Protein AF-A0A925ZCS5-F1 (afdb_monomer_lite)

Sequence (265 aa):
NGMAPLIPLGSTGTLALGKAALPWQVVGYAERCEIPESDEDEQTFWREYLLYHRNEGFAFIVDADDGWSWTMPLTGVPERAGSGVKHEGVVYRKLYDYTGMVTYVLGEFYWQVTQNQRTANTDYQGTGSAAAKRLNREQTGSGEQQEVVWSGGEALSSDTVMTAFRLAPDQRAAMQRDATPTSLGGGSLLAKIFFWGFVIVVVLMLFRCGSGGGGSGRNCDDARATFGAASSEYQNCLNSNRSGGGYGTSGGAFGGYSTGGGGHK

Foldseek 3Di:
DADDDLQDAQFWFWDAFVHHTDIWGFFKKFKKWFDDPDPPDDIFIKMWTWIQDPPPGIKIWIQGLLAIWIKDWDPDDFDDDPCFTHDPNWTWHWDDKTKMFTQDMDGDDPDDDDHRFIWTKIKTATDDPRRQKIKMWTWGDDDPPIDIIIMITGGDHLVSVCNGRVNDPVSVVVNDNPSPPCPPPPDDPVVVVVVVVVVVVVVVVVVVVVPDDDDPDLDLVVVCVPVNPPDPSSVVSVVVVVPDDDDDDDDDDDDDDDDDDDDDD

pLDDT: mean 81.75, std 20.29, range [32.81, 98.62]

Secondary structure (DSSP, 8-state):
--PPPSSPTT-EEEE-SSSS-EEEEEEEEEEEEEPPSSTTS---EEEEEEEEETTTEEEEEEEETTEEEEEEE-SS-PEEETTEEEETTEEEEEEEEEEEEEEEEEE--SS---TT-EEEEEEEEE-GGGTTEEEEEEEES-GGG-EEEEEEEEEE-HHHHHHHHT--GGGHHHH--------S----HHHHHHHHHHHHHHHHHHHHHHS--------THHHHHHH-TTSHHHHHHHHHTTS----------------------

Structure (mmCIF, N/CA/C/O backbone):
data_AF-A0A925ZCS5-F1
#
_entry.id   AF-A0A925ZCS5-F1
#
loop_
_atom_site.group_PDB
_atom_site.id
_atom_site.type_symbol
_atom_site.label_atom_id
_atom_site.label_alt_id
_atom_site.label_comp_id
_atom_site.label_asym_id
_atom_site.label_entity_id
_atom_site.label_seq_id
_atom_site.pdbx_PDB_ins_code
_atom_site.Cartn_x
_atom_site.Cartn_y
_atom_site.Cartn_z
_atom_site.occupancy
_atom_site.B_iso_or_equiv
_atom_site.auth_seq_id
_atom_site.auth_comp_id
_atom_site.auth_asym_id
_atom_site.auth_atom_id
_atom_site.pdbx_PDB_model_num
ATOM 1 N N . ASN A 1 1 ? 12.522 -5.143 -10.075 1.00 54.94 1 ASN A N 1
ATOM 2 C CA . ASN A 1 1 ? 13.205 -6.459 -10.063 1.00 54.94 1 ASN A CA 1
ATOM 3 C C . ASN A 1 1 ? 12.413 -7.629 -10.652 1.00 54.94 1 ASN A C 1
ATOM 5 O O . ASN A 1 1 ? 13.037 -8.643 -10.936 1.00 54.94 1 ASN A O 1
ATOM 9 N N . GLY A 1 2 ? 11.101 -7.534 -10.901 1.00 61.28 2 GLY A N 1
ATOM 10 C CA . GLY A 1 2 ? 10.356 -8.533 -11.689 1.00 61.28 2 GLY A CA 1
ATOM 11 C C . GLY A 1 2 ? 10.225 -9.908 -11.021 1.00 61.28 2 GLY A C 1
ATOM 12 O O . GLY A 1 2 ? 10.066 -10.918 -11.703 1.00 61.28 2 GLY A O 1
ATOM 13 N N . MET A 1 3 ? 10.336 -9.956 -9.692 1.00 70.81 3 MET A N 1
ATOM 14 C CA . MET A 1 3 ? 10.270 -11.198 -8.920 1.00 70.81 3 MET A CA 1
ATOM 15 C C . MET A 1 3 ? 8.849 -11.779 -8.905 1.00 70.81 3 MET A C 1
ATOM 17 O O . MET A 1 3 ? 7.861 -11.062 -9.092 1.00 70.81 3 MET A O 1
ATOM 21 N N . ALA A 1 4 ? 8.749 -13.087 -8.648 1.00 84.12 4 ALA A N 1
ATOM 22 C CA . ALA A 1 4 ? 7.465 -13.758 -8.477 1.00 84.12 4 ALA A CA 1
ATOM 23 C C . ALA A 1 4 ? 6.680 -13.158 -7.284 1.00 84.12 4 ALA A C 1
ATOM 25 O O . ALA A 1 4 ? 7.287 -12.908 -6.239 1.00 84.12 4 ALA A O 1
ATOM 26 N N . PRO A 1 5 ? 5.353 -12.953 -7.403 1.00 92.69 5 PRO A N 1
ATOM 27 C CA . PRO A 1 5 ? 4.522 -12.477 -6.296 1.00 92.69 5 PRO A CA 1
ATOM 28 C C . PRO A 1 5 ? 4.590 -13.421 -5.086 1.00 92.69 5 PRO A C 1
ATOM 30 O O . PRO A 1 5 ? 4.472 -14.637 -5.247 1.00 92.69 5 PRO A O 1
ATOM 33 N N . LEU A 1 6 ? 4.726 -12.879 -3.869 1.00 93.88 6 LEU A N 1
ATOM 34 C CA . LEU A 1 6 ? 4.760 -13.689 -2.639 1.00 93.88 6 LEU A CA 1
ATOM 35 C C . LEU A 1 6 ? 3.385 -14.292 -2.307 1.00 93.88 6 LEU A C 1
ATOM 37 O O . LEU A 1 6 ? 3.302 -15.391 -1.756 1.00 93.88 6 LEU A O 1
ATOM 41 N N . ILE A 1 7 ? 2.315 -13.571 -2.657 1.00 96.31 7 ILE A N 1
ATOM 42 C CA . ILE A 1 7 ? 0.930 -14.050 -2.626 1.00 96.31 7 ILE A CA 1
ATOM 43 C C . ILE A 1 7 ? 0.536 -14.441 -4.063 1.00 96.31 7 ILE A C 1
ATOM 45 O O . ILE A 1 7 ? 0.544 -13.568 -4.936 1.00 96.31 7 ILE A O 1
ATOM 49 N N . PRO A 1 8 ? 0.195 -15.711 -4.355 1.00 95.81 8 PRO A N 1
ATOM 50 C CA . PRO A 1 8 ? -0.132 -16.130 -5.718 1.00 95.81 8 PRO A CA 1
ATOM 51 C C . PRO A 1 8 ? -1.387 -15.448 -6.282 1.00 95.81 8 PRO A C 1
ATOM 53 O O . PRO A 1 8 ? -2.412 -15.354 -5.601 1.00 95.81 8 PRO A O 1
ATOM 56 N N . LEU A 1 9 ? -1.343 -15.052 -7.558 1.00 97.00 9 LEU A N 1
ATOM 57 C CA . LEU A 1 9 ? -2.531 -14.602 -8.294 1.00 97.00 9 LEU A CA 1
ATOM 58 C C . LEU A 1 9 ? -3.595 -15.711 -8.356 1.00 97.00 9 LEU A C 1
ATOM 60 O O . LEU A 1 9 ? -3.282 -16.901 -8.388 1.00 97.00 9 LEU A O 1
ATOM 64 N N . GLY A 1 10 ? -4.866 -15.315 -8.344 1.00 97.31 10 GLY A N 1
ATOM 65 C CA . GLY A 1 10 ? -6.025 -16.203 -8.275 1.00 97.31 10 GLY A CA 1
ATOM 66 C C . GLY A 1 10 ? -6.312 -16.771 -6.879 1.00 97.31 10 GLY A C 1
ATOM 67 O O . GLY A 1 10 ? -7.426 -17.250 -6.652 1.00 97.31 10 GLY A O 1
ATOM 68 N N . SER A 1 11 ? -5.365 -16.701 -5.932 1.00 97.94 11 SER A N 1
ATOM 69 C CA . SER A 1 11 ? -5.578 -17.157 -4.552 1.00 97.94 11 SER A CA 1
ATOM 70 C C . SER A 1 11 ? -6.628 -16.307 -3.827 1.00 97.94 11 SER A C 1
ATOM 72 O O . SER A 1 11 ? -6.835 -15.139 -4.148 1.00 97.94 11 SER A O 1
ATOM 74 N N . THR A 1 12 ? -7.330 -16.900 -2.858 1.00 98.50 12 THR A N 1
ATOM 75 C CA . THR A 1 12 ? -8.361 -16.216 -2.059 1.00 98.50 12 THR A CA 1
ATOM 76 C C . THR A 1 12 ? -8.042 -16.342 -0.577 1.00 98.50 12 THR A C 1
ATOM 78 O O . THR A 1 12 ? -7.888 -17.458 -0.078 1.00 98.50 12 THR A O 1
ATOM 81 N N . GLY A 1 13 ? -7.973 -15.209 0.121 1.00 98.06 13 GLY A N 1
ATOM 82 C CA . GLY 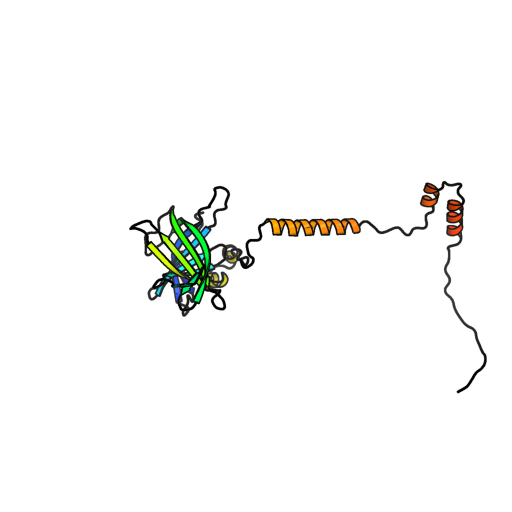A 1 13 ? -7.671 -15.130 1.548 1.00 98.06 13 GLY A CA 1
ATOM 83 C C . GLY A 1 13 ? -8.730 -14.359 2.330 1.00 98.06 13 GLY A C 1
ATOM 84 O O . GLY A 1 13 ? -9.420 -13.504 1.784 1.00 98.06 13 GLY A O 1
ATOM 85 N N . THR A 1 14 ? -8.904 -14.683 3.612 1.00 98.38 14 THR A N 1
ATOM 86 C CA . THR A 1 14 ? -9.937 -14.043 4.452 1.00 98.38 14 THR A CA 1
ATOM 87 C C . THR A 1 14 ? -9.338 -12.902 5.274 1.00 98.38 14 THR A C 1
ATOM 89 O O . THR A 1 14 ? -8.493 -13.155 6.128 1.00 98.38 14 THR A O 1
ATOM 92 N N . LEU A 1 15 ? -9.770 -11.659 5.031 1.00 97.94 15 LEU A N 1
ATOM 93 C CA . LEU A 1 15 ? -9.208 -10.447 5.650 1.00 97.94 15 LEU A CA 1
ATOM 94 C C . LEU A 1 15 ? -10.287 -9.476 6.141 1.00 97.94 15 LEU A C 1
ATOM 96 O O . LEU A 1 15 ? -11.294 -9.247 5.469 1.00 97.94 15 LEU A O 1
ATOM 100 N N . ALA A 1 16 ? -10.032 -8.866 7.300 1.00 97.06 16 ALA A N 1
ATOM 101 C CA . ALA A 1 16 ? -10.834 -7.799 7.895 1.00 97.06 16 ALA A CA 1
ATOM 102 C C . ALA A 1 16 ? -10.240 -6.428 7.526 1.00 97.06 16 ALA A C 1
ATOM 104 O O . ALA A 1 16 ? -9.366 -5.910 8.216 1.00 97.06 16 ALA A O 1
ATOM 105 N N . LEU A 1 17 ? -10.689 -5.858 6.405 1.00 96.25 17 LEU A N 1
ATOM 106 C CA . LEU A 1 17 ? -10.183 -4.586 5.873 1.00 96.25 17 LEU A CA 1
ATOM 107 C C . LEU A 1 17 ? -11.123 -3.443 6.284 1.00 96.25 17 LEU A C 1
ATOM 109 O O . LEU A 1 17 ? -12.091 -3.136 5.587 1.00 96.25 17 LEU A O 1
ATOM 113 N N . GLY A 1 18 ? -10.913 -2.913 7.494 1.00 91.31 18 GLY A N 1
ATOM 114 C CA . GLY A 1 18 ? -11.742 -1.862 8.110 1.00 91.31 18 GLY A CA 1
ATOM 115 C C . GLY A 1 18 ? -13.175 -2.283 8.483 1.00 91.31 18 GLY A C 1
ATOM 116 O O . GLY A 1 18 ? -13.933 -1.483 9.024 1.00 91.31 18 GLY A O 1
ATOM 117 N N . LYS A 1 19 ? -13.555 -3.533 8.198 1.00 91.06 19 LYS A N 1
ATOM 118 C CA . LYS A 1 19 ? -14.890 -4.112 8.408 1.00 91.06 19 LYS A CA 1
ATOM 119 C C . LYS A 1 19 ? -14.775 -5.593 8.798 1.00 91.06 19 LYS A C 1
ATOM 121 O O . LYS A 1 19 ? -13.678 -6.077 9.075 1.00 91.06 19 LYS A O 1
ATOM 126 N N . ALA A 1 20 ? -15.896 -6.317 8.835 1.00 95.50 20 ALA A N 1
ATOM 127 C CA . ALA A 1 20 ? -15.905 -7.763 9.071 1.00 95.50 20 ALA A CA 1
ATOM 128 C C . ALA A 1 20 ? -14.974 -8.525 8.100 1.00 95.50 20 ALA A C 1
ATOM 130 O O . ALA A 1 20 ? -14.692 -8.062 6.994 1.00 95.50 20 ALA A O 1
ATOM 131 N N . ALA A 1 21 ? -14.497 -9.700 8.519 1.00 97.88 21 ALA A N 1
ATOM 132 C CA . ALA A 1 21 ? -13.582 -10.506 7.717 1.00 97.88 21 ALA A CA 1
ATOM 133 C C . ALA A 1 21 ? -14.294 -11.105 6.489 1.00 97.88 21 ALA A C 1
ATOM 135 O O . ALA A 1 21 ? -15.311 -11.784 6.631 1.00 97.88 21 ALA A O 1
ATOM 136 N N . LEU A 1 22 ? -13.752 -10.859 5.293 1.00 98.31 22 LEU A N 1
ATOM 137 C CA . LEU A 1 22 ? -14.347 -11.237 4.006 1.00 98.31 22 LEU A CA 1
ATOM 138 C C . LEU A 1 22 ? -13.340 -11.978 3.107 1.00 98.31 22 LEU A C 1
ATOM 140 O O . LEU A 1 22 ? -12.132 -11.816 3.300 1.00 98.31 22 LEU A O 1
ATOM 144 N N . PRO A 1 23 ? -13.803 -12.805 2.148 1.00 98.25 23 PRO A N 1
ATOM 145 C CA . PRO A 1 23 ? -12.938 -13.537 1.227 1.00 98.25 23 PRO A CA 1
ATOM 146 C C . PRO A 1 23 ? -12.513 -12.648 0.049 1.00 98.25 23 PRO A C 1
ATOM 148 O O . PRO A 1 23 ? -13.312 -12.343 -0.832 1.00 98.25 23 PRO A O 1
ATOM 151 N N . TRP A 1 24 ? -11.242 -12.262 0.014 1.00 98.56 24 TRP A N 1
ATOM 152 C CA . TRP A 1 24 ? -10.659 -11.430 -1.036 1.00 98.56 24 TRP A CA 1
ATOM 153 C C . TRP A 1 24 ? -9.807 -12.273 -1.981 1.00 98.56 24 TRP A C 1
ATOM 155 O O . TRP A 1 24 ? -8.907 -12.986 -1.530 1.00 98.56 24 TRP A O 1
ATOM 165 N N . GLN A 1 25 ? -10.069 -12.183 -3.285 1.00 98.56 25 GLN A N 1
ATOM 166 C CA . GLN A 1 25 ? -9.261 -12.840 -4.311 1.00 98.56 25 GLN A CA 1
ATOM 167 C C . GLN A 1 25 ? -8.163 -11.899 -4.810 1.00 98.56 25 GLN A C 1
ATOM 169 O O . GLN A 1 25 ? -8.454 -10.757 -5.154 1.00 98.56 25 GLN A O 1
ATOM 174 N N . VAL A 1 26 ? -6.919 -12.373 -4.894 1.00 98.62 26 VAL A N 1
ATOM 175 C CA . VAL A 1 26 ? -5.833 -11.636 -5.555 1.00 98.62 26 VAL A CA 1
ATOM 176 C C . VAL A 1 26 ? -6.017 -11.749 -7.066 1.00 98.62 26 VAL A C 1
ATOM 178 O O . VAL A 1 26 ? -5.919 -12.848 -7.611 1.00 98.62 26 VAL A O 1
ATOM 181 N N . VAL A 1 27 ? -6.275 -10.636 -7.749 1.00 98.31 27 VAL A N 1
ATOM 182 C CA . VAL A 1 27 ? -6.502 -10.605 -9.209 1.00 98.31 27 VAL A CA 1
ATOM 183 C C . VAL A 1 27 ? -5.366 -9.929 -9.977 1.00 98.31 27 VAL A C 1
ATOM 185 O O . VAL A 1 27 ? -5.094 -10.316 -11.112 1.00 98.31 27 VAL A O 1
ATOM 188 N N . GLY A 1 28 ? -4.645 -8.999 -9.346 1.00 97.38 28 GLY A N 1
ATOM 189 C CA . GLY A 1 28 ? -3.531 -8.264 -9.952 1.00 97.38 28 GLY A CA 1
ATOM 190 C C . GLY A 1 28 ? -2.339 -8.105 -9.013 1.00 97.38 28 GLY A C 1
ATOM 191 O O . GLY A 1 28 ? -2.467 -8.211 -7.793 1.00 97.38 28 GLY A O 1
ATOM 192 N N . TYR A 1 29 ? -1.171 -7.845 -9.593 1.00 97.44 29 TYR A N 1
ATOM 193 C CA . TYR A 1 29 ? 0.083 -7.573 -8.895 1.00 97.44 29 TYR A CA 1
ATOM 1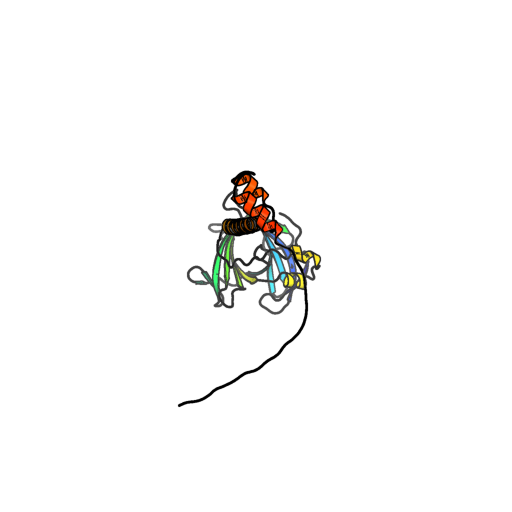94 C C . TYR A 1 29 ? 0.893 -6.522 -9.654 1.00 97.44 29 TYR A C 1
ATOM 196 O O . TYR A 1 29 ? 1.048 -6.624 -10.871 1.00 97.44 29 TYR A O 1
ATOM 204 N N . ALA A 1 30 ? 1.458 -5.553 -8.940 1.00 96.44 30 ALA A N 1
ATOM 205 C CA . ALA A 1 30 ? 2.439 -4.615 -9.470 1.00 96.44 30 ALA A CA 1
ATOM 206 C C . ALA A 1 30 ? 3.671 -4.553 -8.558 1.00 96.44 30 ALA A C 1
ATOM 208 O O . ALA A 1 30 ? 3.546 -4.555 -7.335 1.00 96.44 30 ALA A O 1
ATOM 209 N N . GLU A 1 31 ? 4.862 -4.452 -9.150 1.00 95.75 31 GLU A N 1
ATOM 210 C CA . GLU A 1 31 ? 6.075 -4.029 -8.443 1.00 95.75 31 GLU A CA 1
ATOM 211 C C . GLU A 1 31 ? 6.416 -2.602 -8.875 1.00 95.75 31 GLU A C 1
ATOM 213 O O . GLU A 1 31 ? 6.675 -2.324 -10.055 1.00 95.75 31 GLU A O 1
ATOM 218 N N . ARG A 1 32 ? 6.419 -1.698 -7.901 1.00 95.31 32 ARG A N 1
ATOM 219 C CA . ARG A 1 32 ? 6.730 -0.280 -8.056 1.00 95.31 32 ARG A CA 1
ATOM 220 C C . ARG A 1 32 ? 8.039 0.032 -7.333 1.00 95.31 32 ARG A C 1
ATOM 222 O O . ARG A 1 32 ? 8.458 -0.697 -6.432 1.00 95.31 32 ARG A O 1
ATOM 229 N N . CYS A 1 33 ? 8.705 1.092 -7.758 1.00 94.12 33 CYS A N 1
ATOM 230 C CA . CYS A 1 33 ? 9.925 1.577 -7.132 1.00 94.12 33 CYS A CA 1
ATOM 231 C C . CYS A 1 33 ? 9.869 3.081 -6.908 1.00 94.12 33 CYS A C 1
ATOM 233 O O . CYS A 1 33 ? 9.153 3.800 -7.608 1.00 94.12 33 CYS A O 1
ATOM 235 N N . GLU A 1 34 ? 10.669 3.550 -5.965 1.00 94.31 34 GLU A N 1
ATOM 236 C CA . GLU A 1 34 ? 11.009 4.959 -5.860 1.00 94.31 34 GLU A CA 1
ATOM 237 C C . GLU A 1 34 ? 11.997 5.319 -6.979 1.00 94.31 34 GLU A C 1
ATOM 239 O O . GLU A 1 34 ? 12.788 4.484 -7.434 1.00 94.31 34 GLU A O 1
ATOM 244 N N . ILE A 1 35 ? 11.919 6.544 -7.489 1.00 92.81 35 ILE A N 1
ATOM 245 C CA . ILE A 1 35 ? 12.942 7.093 -8.377 1.00 92.81 35 ILE A CA 1
ATOM 246 C C . ILE A 1 35 ? 13.950 7.838 -7.495 1.00 92.81 35 ILE A C 1
ATOM 248 O O . ILE A 1 35 ? 13.540 8.815 -6.869 1.00 92.81 35 ILE A O 1
ATOM 252 N N . PRO A 1 36 ? 15.226 7.408 -7.458 1.00 87.88 36 PRO A N 1
ATOM 253 C CA . PRO A 1 36 ? 16.298 8.105 -6.749 1.00 87.88 36 PRO A CA 1
ATOM 254 C C . PRO A 1 36 ? 16.354 9.612 -7.041 1.00 87.88 36 PRO A C 1
ATOM 256 O O . PRO A 1 36 ? 16.130 10.030 -8.182 1.00 87.88 36 PRO A O 1
ATOM 259 N N . GLU A 1 37 ? 16.688 10.425 -6.032 1.00 83.00 37 GLU A N 1
ATOM 260 C CA . GLU A 1 37 ? 16.975 11.854 -6.238 1.00 83.00 37 GLU A CA 1
ATOM 261 C C . GLU A 1 37 ? 18.354 12.068 -6.890 1.00 83.00 37 GLU A C 1
ATOM 263 O O . GLU A 1 37 ? 18.536 13.035 -7.636 1.00 83.00 37 GLU A O 1
ATOM 268 N N . SER A 1 38 ? 19.303 11.148 -6.674 1.00 84.69 38 SER A N 1
ATOM 269 C CA . SER A 1 38 ? 20.602 11.099 -7.350 1.00 84.69 38 SER A CA 1
ATOM 270 C C . SER A 1 38 ? 20.956 9.689 -7.846 1.00 84.69 38 SER A C 1
ATOM 272 O O . SER A 1 38 ? 20.425 8.694 -7.362 1.00 84.69 38 SER A O 1
ATOM 274 N N . ASP A 1 39 ? 21.911 9.589 -8.777 1.00 80.25 39 ASP A N 1
ATOM 275 C CA . ASP A 1 39 ? 22.435 8.300 -9.267 1.00 80.25 39 ASP A CA 1
ATOM 276 C C . ASP A 1 39 ? 23.244 7.515 -8.199 1.00 80.25 39 ASP A C 1
ATOM 278 O O . ASP A 1 39 ? 23.695 6.400 -8.472 1.00 80.25 39 ASP A O 1
ATOM 282 N N . GLU A 1 40 ? 23.454 8.081 -7.001 1.00 82.94 40 GLU A N 1
ATOM 283 C CA . GLU A 1 40 ? 24.142 7.437 -5.870 1.00 82.94 40 GLU A CA 1
ATOM 284 C C . GLU A 1 40 ? 23.176 6.793 -4.849 1.00 82.94 40 GLU A C 1
ATOM 286 O O . GLU A 1 40 ? 23.625 5.993 -4.025 1.00 82.94 40 GLU A O 1
ATOM 291 N N . ASP A 1 41 ? 21.869 7.094 -4.893 1.00 82.62 41 ASP A N 1
ATOM 292 C CA . ASP A 1 41 ? 20.893 6.573 -3.923 1.00 82.62 41 ASP A CA 1
ATOM 293 C C . ASP A 1 41 ? 20.342 5.186 -4.315 1.00 82.62 41 ASP A C 1
ATOM 295 O O . ASP A 1 41 ? 20.068 4.892 -5.483 1.00 82.62 41 ASP A O 1
ATOM 299 N N . GLU A 1 42 ? 20.127 4.314 -3.324 1.00 82.62 42 GLU A N 1
ATOM 300 C CA . GLU A 1 42 ? 19.562 2.978 -3.551 1.00 82.62 42 GLU A CA 1
ATOM 301 C C . GLU A 1 42 ? 18.065 3.038 -3.905 1.00 82.62 42 GLU A C 1
ATOM 303 O O . GLU A 1 42 ? 17.267 3.698 -3.243 1.00 82.62 42 GLU A O 1
ATOM 308 N N . GLN A 1 43 ? 17.653 2.286 -4.930 1.00 84.69 43 GLN A N 1
ATOM 309 C CA . GLN A 1 43 ? 16.255 2.234 -5.358 1.00 84.69 43 GLN A CA 1
ATOM 310 C C . GLN A 1 43 ? 15.394 1.366 -4.425 1.00 84.69 43 GLN A C 1
ATOM 312 O O . GLN A 1 43 ? 15.424 0.134 -4.492 1.00 84.69 43 GLN A O 1
ATOM 317 N N . THR A 1 44 ? 14.561 2.012 -3.608 1.00 90.12 44 THR A N 1
ATOM 318 C CA . THR A 1 44 ? 13.507 1.369 -2.806 1.00 90.12 44 THR A CA 1
ATOM 319 C C . THR A 1 44 ? 12.430 0.745 -3.704 1.00 90.12 44 THR A C 1
ATOM 321 O O . THR A 1 44 ? 12.052 1.315 -4.730 1.00 90.12 44 THR A O 1
ATOM 324 N N . PHE A 1 45 ? 11.899 -0.423 -3.325 1.00 92.31 45 PHE A N 1
ATOM 325 C CA . PHE A 1 45 ? 10.838 -1.119 -4.067 1.00 92.31 45 PHE A CA 1
ATOM 326 C C . PHE A 1 45 ? 9.706 -1.565 -3.143 1.00 92.31 45 PHE A C 1
ATOM 328 O O . PHE A 1 45 ? 9.968 -2.205 -2.125 1.00 92.31 45 PHE A O 1
ATOM 335 N N . TRP A 1 46 ? 8.458 -1.409 -3.584 1.00 94.62 46 TRP A N 1
ATOM 336 C CA . TRP A 1 46 ? 7.279 -1.997 -2.943 1.00 94.62 46 TRP A CA 1
ATOM 337 C C . TRP A 1 46 ? 6.449 -2.829 -3.931 1.00 94.62 46 TRP A C 1
ATOM 339 O O . TRP A 1 46 ? 6.618 -2.745 -5.152 1.00 94.62 46 TRP A O 1
ATOM 349 N N . ARG A 1 47 ? 5.558 -3.675 -3.406 1.00 96.06 47 ARG A N 1
ATOM 350 C CA . ARG A 1 47 ? 4.601 -4.453 -4.207 1.00 96.06 47 ARG A CA 1
ATOM 351 C C . ARG A 1 47 ? 3.175 -4.146 -3.801 1.00 96.06 47 ARG A C 1
ATOM 353 O O . ARG A 1 47 ? 2.885 -3.997 -2.620 1.00 96.06 47 ARG A O 1
ATOM 360 N N . GLU A 1 48 ? 2.291 -4.122 -4.783 1.00 96.94 48 GLU A N 1
ATOM 361 C CA . GLU A 1 48 ? 0.857 -3.916 -4.619 1.00 96.94 48 GLU A CA 1
ATOM 362 C C . GLU A 1 48 ? 0.115 -5.137 -5.161 1.00 96.94 48 GLU A C 1
ATOM 364 O O . GLU A 1 48 ? 0.319 -5.540 -6.305 1.00 96.94 48 GLU A O 1
ATOM 369 N N . TYR A 1 49 ? -0.753 -5.725 -4.342 1.00 98.06 49 TYR A N 1
ATOM 370 C CA . TYR A 1 49 ? -1.606 -6.853 -4.707 1.00 98.06 49 TYR A CA 1
ATOM 371 C C . TYR A 1 49 ? -3.050 -6.355 -4.783 1.00 98.06 49 TYR A C 1
ATOM 373 O O . TYR A 1 49 ? -3.625 -5.994 -3.752 1.00 98.06 49 TYR A O 1
ATOM 381 N N . LEU A 1 50 ? -3.638 -6.335 -5.982 1.00 98.38 50 LEU A N 1
ATOM 382 C CA . LEU A 1 50 ? -5.041 -5.969 -6.161 1.00 98.38 50 LEU A CA 1
ATOM 383 C C . LEU A 1 50 ? -5.934 -7.115 -5.690 1.00 98.38 50 LEU A C 1
ATOM 385 O O . LEU A 1 50 ? -5.917 -8.218 -6.243 1.00 98.38 50 LEU A O 1
ATOM 389 N N . LEU A 1 51 ? -6.738 -6.814 -4.679 1.00 98.50 51 LEU A N 1
ATOM 390 C CA . LEU A 1 51 ? -7.782 -7.658 -4.133 1.00 98.50 51 LEU A CA 1
ATOM 391 C C . LEU A 1 51 ? -9.141 -7.312 -4.740 1.00 98.50 51 LEU A C 1
ATOM 393 O O . LEU A 1 51 ? -9.518 -6.143 -4.807 1.00 98.50 51 LEU A O 1
ATOM 397 N N . TYR A 1 52 ? -9.922 -8.335 -5.070 1.00 98.31 52 TYR A N 1
ATOM 398 C CA . TYR A 1 52 ? -11.314 -8.220 -5.491 1.00 98.31 52 TYR A CA 1
ATOM 399 C C . TYR A 1 52 ? -12.252 -8.952 -4.524 1.00 98.31 52 TYR A C 1
ATOM 401 O O . TYR A 1 52 ? -11.973 -10.074 -4.091 1.00 98.31 52 TYR A O 1
ATOM 409 N N . HIS A 1 53 ? -13.399 -8.339 -4.229 1.00 97.69 53 HIS A N 1
ATOM 410 C CA . HIS A 1 53 ? -14.554 -9.012 -3.641 1.00 97.69 53 HIS A CA 1
ATOM 411 C C . HIS A 1 53 ? -15.850 -8.462 -4.248 1.00 97.69 53 HIS A C 1
ATOM 413 O O . HIS A 1 53 ? -16.113 -7.260 -4.211 1.00 97.69 53 HIS A O 1
ATOM 419 N N . ARG A 1 54 ? -16.702 -9.361 -4.759 1.00 95.69 54 ARG A N 1
ATOM 420 C CA . ARG A 1 54 ? -17.867 -9.047 -5.610 1.00 95.69 54 ARG A CA 1
ATOM 421 C C . ARG A 1 54 ? -18.781 -7.927 -5.099 1.00 95.69 54 ARG A C 1
ATOM 423 O O . ARG A 1 54 ? -19.324 -7.185 -5.913 1.00 95.69 54 ARG A O 1
ATOM 430 N N . ASN A 1 55 ? -18.962 -7.822 -3.783 1.00 96.00 55 ASN A N 1
ATOM 431 C CA . ASN A 1 55 ? -19.878 -6.861 -3.163 1.00 96.00 55 ASN A CA 1
ATOM 432 C C . ASN A 1 55 ? -19.175 -5.638 -2.548 1.00 96.00 55 ASN A C 1
ATOM 434 O O . ASN A 1 55 ? -19.848 -4.658 -2.254 1.00 96.00 55 ASN A O 1
ATOM 438 N N . GLU A 1 56 ? -17.854 -5.683 -2.357 1.00 95.06 56 GLU A N 1
ATOM 439 C CA . GLU A 1 56 ? -17.078 -4.595 -1.729 1.00 95.06 56 GLU A CA 1
ATOM 440 C C . GLU A 1 56 ? -16.170 -3.866 -2.734 1.00 95.06 56 GLU A C 1
ATOM 442 O O . GLU A 1 56 ? -15.517 -2.889 -2.380 1.00 95.06 56 GLU A O 1
ATOM 447 N N . GLY A 1 57 ? -16.114 -4.338 -3.983 1.00 95.00 57 GLY A N 1
ATOM 448 C CA . GLY A 1 57 ? -15.255 -3.787 -5.023 1.00 95.00 57 GLY A CA 1
ATOM 449 C C . GLY A 1 57 ? -13.811 -4.251 -4.868 1.00 95.00 57 GLY A C 1
ATOM 450 O O . GLY A 1 57 ? -13.526 -5.451 -4.929 1.00 95.00 57 GLY A O 1
ATOM 451 N N . PHE A 1 58 ? -12.907 -3.288 -4.707 1.00 96.38 58 PHE A N 1
ATOM 452 C CA . PHE A 1 58 ? -11.466 -3.496 -4.779 1.00 96.38 58 PHE A CA 1
ATOM 453 C C . PHE A 1 58 ? -10.731 -2.925 -3.566 1.00 96.38 58 PHE A C 1
ATOM 455 O O . PHE A 1 58 ? -11.124 -1.907 -2.998 1.00 96.38 58 PHE A O 1
ATOM 462 N N . ALA A 1 59 ? -9.631 -3.578 -3.205 1.00 97.81 59 ALA A N 1
ATOM 463 C CA . ALA A 1 59 ? -8.689 -3.133 -2.186 1.00 97.81 59 ALA A CA 1
ATOM 464 C C . ALA A 1 59 ? -7.263 -3.507 -2.600 1.00 97.81 59 ALA A C 1
ATOM 466 O O . ALA A 1 59 ? -7.067 -4.318 -3.501 1.00 97.81 59 ALA A O 1
ATOM 467 N N . PHE A 1 60 ? -6.268 -2.960 -1.917 1.00 98.06 60 PHE A N 1
ATOM 468 C CA . PHE A 1 60 ? -4.868 -3.313 -2.103 1.00 98.06 60 PHE A CA 1
ATOM 469 C C . PHE A 1 60 ? -4.277 -3.855 -0.814 1.00 98.06 60 PHE A C 1
ATOM 471 O O . PHE A 1 60 ? -4.593 -3.362 0.269 1.00 98.06 60 PHE A O 1
ATOM 478 N N . ILE A 1 61 ? -3.378 -4.827 -0.945 1.00 97.94 61 ILE A N 1
ATOM 479 C CA . ILE A 1 61 ? -2.333 -5.091 0.048 1.00 97.94 61 ILE A CA 1
ATOM 480 C C . ILE A 1 61 ? -1.036 -4.502 -0.495 1.00 97.94 61 ILE A C 1
ATOM 482 O O . ILE A 1 61 ? -0.725 -4.697 -1.670 1.00 97.94 61 ILE A O 1
ATOM 486 N N . VAL A 1 62 ? -0.275 -3.828 0.364 1.00 97.31 62 VAL A N 1
ATOM 487 C CA . VAL A 1 62 ? 1.040 -3.271 0.041 1.00 97.31 62 VAL A CA 1
ATOM 488 C C . VAL A 1 62 ? 2.116 -3.993 0.856 1.00 97.31 62 VAL A C 1
ATOM 490 O O . VAL A 1 62 ? 1.968 -4.132 2.070 1.00 97.31 62 VAL A O 1
ATOM 493 N N . ASP A 1 63 ? 3.174 -4.447 0.181 1.00 95.31 63 ASP A N 1
ATOM 494 C CA . ASP A 1 63 ? 4.427 -4.983 0.738 1.00 95.31 63 ASP A CA 1
ATOM 495 C C . ASP A 1 63 ? 5.539 -3.948 0.519 1.00 95.31 63 ASP A C 1
ATOM 497 O O . ASP A 1 63 ? 6.085 -3.849 -0.585 1.00 95.31 63 ASP A O 1
ATOM 501 N N . ALA A 1 64 ? 5.838 -3.158 1.550 1.00 92.62 64 ALA A N 1
ATOM 502 C CA . ALA A 1 64 ? 6.868 -2.122 1.551 1.00 92.62 64 ALA A CA 1
ATOM 503 C C . ALA A 1 64 ? 7.899 -2.387 2.659 1.00 92.62 64 ALA A C 1
ATOM 505 O O . ALA A 1 64 ? 7.674 -3.193 3.562 1.00 92.62 64 ALA A O 1
ATOM 506 N N . ASP A 1 65 ? 9.046 -1.711 2.613 1.00 88.25 65 ASP A N 1
ATOM 507 C CA . ASP A 1 65 ? 10.133 -1.960 3.570 1.00 88.25 65 ASP A CA 1
ATOM 508 C C . ASP A 1 65 ? 9.822 -1.471 5.003 1.00 88.25 65 ASP A C 1
ATOM 510 O O . ASP A 1 65 ? 10.467 -1.916 5.949 1.00 88.25 65 ASP A O 1
ATOM 514 N N . ASP A 1 66 ? 8.772 -0.659 5.204 1.00 85.44 66 ASP A N 1
ATOM 515 C CA . ASP A 1 66 ? 8.212 -0.357 6.535 1.00 85.44 66 ASP A CA 1
ATOM 516 C C . ASP A 1 66 ? 7.119 -1.349 7.001 1.00 85.44 66 ASP A C 1
ATOM 518 O O . ASP A 1 66 ? 6.543 -1.188 8.083 1.00 85.44 66 ASP A O 1
ATOM 522 N N . GLY A 1 67 ? 6.873 -2.404 6.216 1.00 92.06 67 GLY A N 1
ATOM 523 C CA . GLY A 1 67 ? 6.001 -3.531 6.529 1.00 92.06 67 GLY A CA 1
ATOM 524 C C . GLY A 1 67 ? 4.810 -3.690 5.580 1.00 92.06 67 GLY A C 1
ATOM 525 O O . GLY A 1 67 ? 4.758 -3.158 4.471 1.00 92.06 67 GLY A O 1
ATOM 526 N N . TRP A 1 68 ? 3.822 -4.461 6.039 1.00 96.44 68 TRP A N 1
ATOM 527 C CA . TRP A 1 68 ? 2.589 -4.697 5.292 1.00 96.44 68 TRP A CA 1
ATOM 528 C C . TRP A 1 68 ? 1.519 -3.667 5.655 1.00 96.44 68 TRP A C 1
ATOM 530 O O . TRP A 1 68 ? 1.376 -3.259 6.810 1.00 96.44 68 TRP A O 1
ATOM 540 N N . SER A 1 69 ? 0.697 -3.289 4.683 1.00 97.50 69 SER A N 1
ATOM 541 C CA . SER A 1 69 ? -0.522 -2.509 4.918 1.00 97.50 69 SER A CA 1
ATOM 542 C C . SER A 1 69 ? -1.627 -2.893 3.939 1.00 97.50 69 SER A C 1
ATOM 544 O O . SER A 1 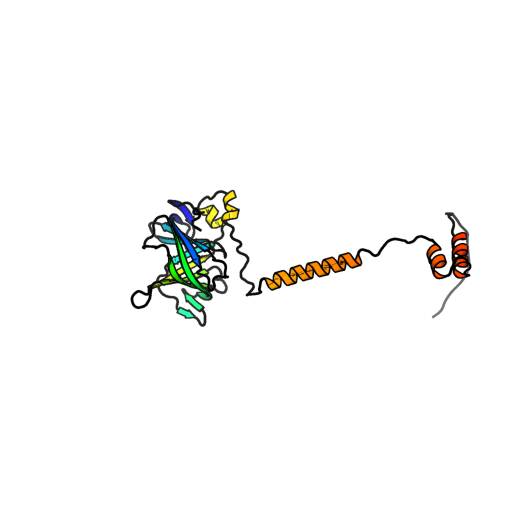69 ? -1.403 -3.655 2.997 1.00 97.50 69 SER A O 1
ATOM 546 N N . TRP A 1 70 ? -2.834 -2.384 4.172 1.00 98.38 70 TRP A N 1
ATOM 547 C CA . TRP A 1 70 ? -3.901 -2.378 3.177 1.00 98.38 70 TRP A CA 1
ATOM 548 C C . TRP A 1 70 ? -4.351 -0.953 2.874 1.00 98.38 70 TRP A C 1
ATOM 550 O O . TRP A 1 70 ? -4.219 -0.063 3.715 1.00 98.38 70 TRP A O 1
ATOM 560 N N . THR A 1 71 ? -4.924 -0.748 1.690 1.00 97.62 71 THR A N 1
ATOM 561 C CA . THR A 1 71 ? -5.546 0.525 1.309 1.00 97.62 71 THR A CA 1
ATOM 562 C C . THR A 1 71 ? -6.741 0.321 0.369 1.00 97.62 71 THR A C 1
ATOM 564 O O . THR A 1 71 ? -6.820 -0.673 -0.354 1.00 97.62 71 THR A O 1
ATOM 567 N N . MET A 1 72 ? -7.697 1.246 0.398 1.00 97.00 72 MET A N 1
ATOM 568 C CA . MET A 1 72 ? -8.829 1.362 -0.529 1.00 97.00 72 MET A CA 1
ATOM 569 C C . MET A 1 72 ? -8.922 2.816 -1.030 1.00 97.00 72 MET A C 1
ATOM 571 O O . MET A 1 72 ? -8.586 3.729 -0.271 1.00 97.00 72 MET A O 1
ATOM 575 N N . PRO A 1 73 ? -9.391 3.076 -2.266 1.00 94.44 73 PRO A N 1
ATOM 576 C CA . PRO A 1 73 ? -9.670 4.437 -2.728 1.00 94.44 73 PRO A CA 1
ATOM 577 C C . PRO A 1 73 ? -10.685 5.152 -1.822 1.00 94.44 73 PRO A C 1
ATOM 579 O O . PRO A 1 73 ? -11.710 4.573 -1.457 1.00 94.44 73 PRO A O 1
ATOM 582 N N . LEU A 1 74 ? -10.419 6.411 -1.465 1.00 94.44 74 LEU A N 1
ATOM 583 C CA . LEU A 1 74 ? -11.310 7.201 -0.612 1.00 94.44 74 LEU A CA 1
ATOM 584 C C . LEU A 1 74 ? -12.481 7.794 -1.401 1.00 94.44 74 LEU A C 1
ATOM 586 O O . LEU A 1 74 ? -12.312 8.351 -2.486 1.00 94.44 74 LEU A O 1
ATOM 590 N N . THR A 1 75 ? -13.666 7.809 -0.792 1.00 88.12 75 THR A N 1
ATOM 591 C CA . THR A 1 75 ? -14.783 8.638 -1.260 1.00 88.12 75 THR A CA 1
ATOM 592 C C . THR A 1 75 ? -14.621 10.072 -0.750 1.00 88.12 75 THR A C 1
ATOM 594 O O . THR A 1 75 ? -15.117 10.422 0.322 1.00 88.12 75 THR A O 1
ATOM 597 N N . GLY A 1 76 ? -13.925 10.908 -1.522 1.00 88.75 76 GLY A N 1
ATOM 598 C CA . GLY A 1 76 ? -13.701 12.326 -1.221 1.00 88.75 76 GLY A CA 1
ATOM 599 C C . GLY A 1 76 ? -12.243 12.667 -0.902 1.00 88.75 76 GLY A C 1
ATOM 600 O O . GLY A 1 76 ? -11.348 11.837 -1.024 1.00 88.75 76 GLY A O 1
ATOM 601 N N . VAL A 1 77 ? -12.001 13.922 -0.512 1.00 94.00 77 VAL A N 1
ATOM 602 C CA . VAL A 1 77 ? -10.653 14.489 -0.333 1.00 94.00 77 VAL A CA 1
ATOM 603 C C . VAL A 1 77 ? -10.429 14.881 1.136 1.00 94.00 77 VAL A C 1
ATOM 605 O O . VAL A 1 77 ? -11.282 15.566 1.702 1.00 94.00 77 VAL A O 1
ATOM 608 N N . PRO A 1 78 ? -9.307 14.486 1.771 1.00 96.88 78 PRO A N 1
ATOM 609 C CA . PRO A 1 78 ? -8.940 14.933 3.116 1.00 96.88 78 PRO A CA 1
ATOM 610 C C . PRO A 1 78 ? -8.819 16.459 3.264 1.00 96.88 78 PRO A C 1
ATOM 612 O O . PRO A 1 78 ? -8.292 17.159 2.399 1.00 96.88 78 PRO A O 1
ATOM 615 N N . GLU A 1 79 ? -9.260 16.976 4.409 1.00 97.31 79 GLU A N 1
ATOM 616 C CA . GLU A 1 79 ? -9.132 18.385 4.793 1.00 97.31 79 GLU A CA 1
ATOM 617 C C . GLU A 1 79 ? -7.670 18.732 5.124 1.00 97.31 79 GLU A C 1
ATOM 619 O O . GLU A 1 79 ? -6.927 17.900 5.644 1.00 97.31 79 GLU A O 1
ATOM 624 N N . ARG A 1 80 ? -7.241 19.983 4.916 1.00 95.75 80 ARG A N 1
ATOM 625 C CA . ARG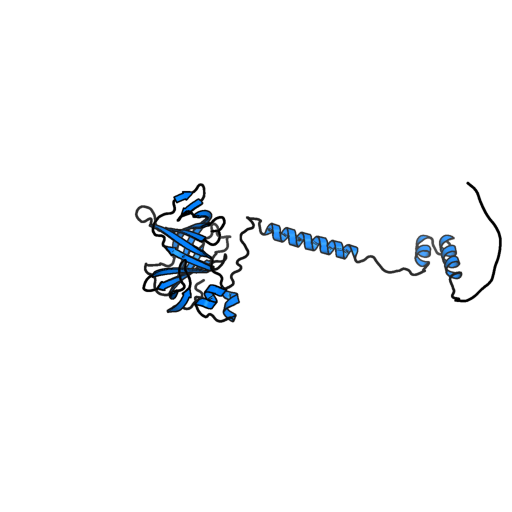 A 1 80 ? -5.903 20.431 5.346 1.00 95.75 80 ARG A CA 1
ATOM 626 C C . ARG A 1 80 ? -5.855 20.645 6.864 1.00 95.75 80 ARG A C 1
ATOM 628 O O . ARG A 1 80 ? -6.639 21.422 7.400 1.00 95.75 80 ARG A O 1
ATOM 635 N N . ALA A 1 81 ? -4.876 20.042 7.539 1.00 94.25 81 ALA A N 1
ATOM 636 C CA . ALA A 1 81 ? -4.685 20.129 8.988 1.00 94.25 81 ALA A CA 1
ATOM 637 C C . ALA A 1 81 ? -3.247 20.568 9.328 1.00 94.25 81 ALA A C 1
ATOM 639 O O . ALA A 1 81 ? -2.378 19.759 9.654 1.00 94.25 81 ALA A O 1
ATOM 640 N N . GLY A 1 82 ? -2.978 21.873 9.221 1.00 92.38 82 GLY A N 1
ATOM 641 C CA . GLY A 1 82 ? -1.641 22.440 9.432 1.00 92.38 82 GLY A CA 1
ATOM 642 C C . GLY A 1 82 ? -0.646 21.987 8.355 1.00 92.38 82 GLY A C 1
ATOM 643 O O . GLY A 1 82 ? -0.788 22.358 7.185 1.00 92.38 82 GLY A O 1
ATOM 644 N N . SER A 1 83 ? 0.354 21.199 8.765 1.00 90.19 83 SER A N 1
ATOM 645 C CA . SER A 1 83 ? 1.322 20.509 7.894 1.00 90.19 83 SER A CA 1
ATOM 646 C C . SER A 1 83 ? 0.873 19.107 7.450 1.00 90.19 83 SER A C 1
ATOM 648 O O . SER A 1 83 ? 1.519 18.505 6.596 1.00 90.19 83 SER A O 1
ATOM 650 N N . GLY A 1 84 ? -0.217 18.585 8.020 1.00 95.12 84 GLY A N 1
ATOM 651 C CA . GLY A 1 84 ? -0.822 17.302 7.670 1.00 95.12 84 GLY A CA 1
ATOM 652 C C . GLY A 1 84 ? -2.210 17.452 7.045 1.00 95.12 84 GLY A C 1
ATOM 653 O O . GLY A 1 84 ? -2.600 18.530 6.582 1.00 95.12 84 GLY A O 1
ATOM 654 N N . VAL A 1 85 ? -2.973 16.361 7.063 1.00 98.12 85 VAL A N 1
ATOM 655 C CA . VAL A 1 85 ? -4.370 16.311 6.601 1.00 98.12 85 VAL A CA 1
ATOM 656 C C . VAL A 1 85 ? -5.286 15.690 7.654 1.00 98.12 85 VAL A C 1
ATOM 658 O O . VAL A 1 85 ? -4.823 15.084 8.620 1.00 98.12 85 VAL A O 1
ATOM 661 N N . LYS A 1 86 ? -6.597 15.849 7.488 1.00 97.75 86 LYS A N 1
ATOM 662 C CA . LYS A 1 86 ? -7.631 15.283 8.354 1.00 97.75 86 LYS A CA 1
ATOM 663 C C . LYS A 1 86 ? -8.684 14.568 7.512 1.00 97.75 86 LYS A C 1
ATOM 665 O O . LYS A 1 86 ? -9.195 15.122 6.543 1.00 97.75 86 LYS A O 1
ATOM 670 N N . HIS A 1 87 ? -9.024 13.344 7.896 1.00 97.12 87 HIS A N 1
ATOM 671 C CA . HIS A 1 87 ? -10.044 12.528 7.239 1.00 97.12 87 HIS A CA 1
ATOM 672 C C . HIS A 1 87 ? -10.810 11.737 8.305 1.00 97.12 87 HIS A C 1
ATOM 674 O O . HIS A 1 87 ? -10.197 11.237 9.245 1.00 97.12 87 HIS A O 1
ATOM 680 N N . GLU A 1 88 ? -12.143 11.694 8.209 1.00 93.88 88 GLU A N 1
ATOM 681 C CA . GLU A 1 88 ? -13.034 11.037 9.190 1.00 93.88 88 GLU A CA 1
ATOM 682 C C . GLU A 1 88 ? -12.747 11.409 10.664 1.00 93.88 88 GLU A C 1
ATOM 684 O O . GLU A 1 88 ? -12.814 10.590 11.576 1.00 93.88 88 GLU A O 1
ATOM 689 N N . GLY A 1 89 ? -12.373 12.669 10.912 1.00 94.38 89 GLY A N 1
ATOM 690 C CA . GLY A 1 89 ? -12.012 13.166 12.247 1.00 94.38 89 GLY A CA 1
ATOM 691 C C . GLY A 1 89 ? -10.589 12.825 12.711 1.00 94.38 89 GLY A C 1
ATOM 692 O O . GLY A 1 89 ? -10.077 13.501 13.601 1.00 94.38 89 GLY A O 1
ATOM 693 N N . VAL A 1 90 ? -9.913 11.859 12.083 1.00 96.75 90 VAL A N 1
ATOM 694 C CA . VAL A 1 90 ? -8.509 11.518 12.354 1.00 96.75 90 VAL A CA 1
ATOM 695 C C . VAL A 1 90 ? -7.579 12.542 11.702 1.00 96.75 90 VAL A C 1
ATOM 697 O O . VAL A 1 90 ? -7.733 12.872 10.527 1.00 96.75 90 VAL A O 1
ATOM 700 N N . VAL A 1 91 ? -6.584 13.022 12.453 1.00 97.88 91 VAL A N 1
ATOM 701 C CA . VAL A 1 91 ? -5.482 13.847 11.931 1.00 97.88 91 VAL A CA 1
ATOM 702 C C . VAL A 1 91 ? -4.307 12.947 11.558 1.00 97.88 91 VAL A C 1
ATOM 704 O O . VAL A 1 91 ? -3.836 12.154 12.379 1.00 97.88 91 VAL A O 1
ATOM 707 N N . TYR A 1 92 ? -3.814 13.115 10.336 1.00 98.25 92 TYR A N 1
ATOM 708 C CA . TYR A 1 92 ? -2.693 12.390 9.756 1.00 98.25 92 TYR A CA 1
ATOM 709 C C . TYR A 1 92 ? -1.509 13.337 9.558 1.00 98.25 92 TYR A C 1
ATOM 711 O O . TYR A 1 92 ? -1.626 14.370 8.893 1.00 98.25 92 TYR A O 1
ATOM 719 N N . ARG A 1 93 ? -0.349 12.977 10.113 1.00 97.69 93 ARG A N 1
ATOM 720 C CA . ARG A 1 93 ? 0.908 13.686 9.852 1.00 97.69 93 ARG A CA 1
ATOM 721 C C . ARG A 1 93 ? 1.514 13.166 8.552 1.00 97.69 93 ARG A C 1
ATOM 723 O O . ARG A 1 93 ? 1.497 11.960 8.313 1.00 97.69 93 ARG A O 1
ATOM 730 N N . LYS A 1 94 ? 2.065 14.064 7.740 1.00 97.50 94 LYS A N 1
ATOM 731 C CA . LYS A 1 94 ? 2.866 13.698 6.569 1.00 97.50 94 LYS A CA 1
ATOM 732 C C . LYS A 1 94 ? 4.126 12.944 7.007 1.00 97.50 94 LYS A C 1
ATOM 734 O O . LYS A 1 94 ? 4.692 13.270 8.051 1.00 97.50 94 LYS A O 1
ATOM 739 N N . LEU A 1 95 ? 4.531 11.953 6.218 1.00 95.06 95 LEU A N 1
ATOM 740 C CA . LEU A 1 95 ? 5.791 11.229 6.362 1.00 95.06 95 LEU A CA 1
ATOM 741 C C . LEU A 1 95 ? 6.819 11.769 5.359 1.00 95.06 95 LEU A C 1
ATOM 743 O O . LEU A 1 95 ? 7.782 12.412 5.768 1.00 95.06 95 LEU A O 1
ATOM 747 N N . TYR A 1 96 ? 6.571 11.566 4.064 1.00 93.38 96 TYR A N 1
ATOM 748 C CA . TYR A 1 96 ? 7.478 11.892 2.959 1.00 93.38 96 TYR A CA 1
ATOM 749 C C . TYR A 1 96 ? 6.694 12.141 1.653 1.00 93.38 96 TYR A C 1
ATOM 751 O O . TYR A 1 96 ? 5.531 11.745 1.539 1.00 93.38 96 TYR A O 1
ATOM 759 N N . ASP A 1 97 ? 7.321 12.835 0.697 1.00 95.50 97 ASP A N 1
ATOM 760 C CA . ASP A 1 97 ? 6.931 12.823 -0.723 1.00 95.50 97 ASP A CA 1
ATOM 761 C C . ASP A 1 97 ? 7.915 11.932 -1.486 1.00 95.50 97 ASP A C 1
ATOM 763 O O . ASP A 1 97 ? 9.065 11.836 -1.071 1.00 95.50 97 ASP A O 1
ATOM 767 N N . TYR A 1 98 ? 7.488 11.333 -2.597 1.00 94.69 98 TYR A N 1
ATOM 768 C CA . TYR A 1 98 ? 8.353 10.525 -3.464 1.00 94.69 98 TYR A CA 1
ATOM 769 C C . TYR A 1 98 ? 7.802 10.445 -4.887 1.00 94.69 98 TYR A C 1
ATOM 771 O O . TYR A 1 98 ? 6.589 10.529 -5.109 1.00 94.69 98 TYR A O 1
ATOM 779 N N . THR A 1 99 ? 8.683 10.234 -5.867 1.00 96.25 99 THR A N 1
ATOM 780 C CA . THR A 1 99 ? 8.254 9.868 -7.225 1.00 96.25 99 THR A CA 1
ATOM 781 C C . THR A 1 99 ? 8.275 8.352 -7.357 1.00 96.25 99 THR A C 1
ATOM 783 O O . THR A 1 99 ? 9.333 7.737 -7.283 1.00 96.25 99 THR A O 1
ATOM 786 N N . GLY A 1 100 ? 7.110 7.745 -7.563 1.00 95.62 100 GLY A N 1
ATOM 787 C CA . GLY A 1 100 ? 6.979 6.322 -7.851 1.00 95.62 100 GLY A CA 1
ATOM 788 C C . GLY A 1 100 ? 7.103 6.016 -9.342 1.00 95.62 100 GLY A C 1
ATOM 789 O O . GLY A 1 100 ? 6.785 6.853 -10.190 1.00 95.62 100 GLY A O 1
ATOM 790 N N . MET A 1 101 ? 7.517 4.794 -9.674 1.00 95.62 101 MET A N 1
ATOM 791 C CA . MET A 1 101 ? 7.499 4.256 -11.033 1.00 95.62 101 MET A CA 1
ATOM 792 C C . MET A 1 101 ? 7.060 2.791 -11.049 1.00 95.62 101 MET A C 1
ATOM 794 O O . MET A 1 101 ? 7.538 1.974 -10.265 1.00 95.62 101 MET A O 1
ATOM 798 N N . VAL A 1 102 ? 6.175 2.429 -11.978 1.00 95.69 102 VAL A N 1
ATOM 799 C CA . VAL A 1 102 ? 5.785 1.030 -12.213 1.00 95.69 102 VAL A CA 1
ATOM 800 C C . VAL A 1 102 ? 6.911 0.289 -12.935 1.00 95.69 102 VAL A C 1
ATOM 802 O O . VAL A 1 102 ? 7.246 0.630 -14.070 1.00 95.69 102 VAL A O 1
ATOM 805 N N . THR A 1 103 ? 7.459 -0.763 -12.324 1.00 95.06 103 THR A N 1
ATOM 806 C CA . THR A 1 103 ? 8.550 -1.562 -12.918 1.00 95.06 103 THR A CA 1
ATOM 807 C C . THR A 1 103 ? 8.071 -2.879 -13.521 1.00 95.06 103 THR A C 1
ATOM 809 O O . THR A 1 103 ? 8.651 -3.348 -14.501 1.00 95.06 103 THR A O 1
ATOM 812 N N . TYR A 1 104 ? 7.000 -3.468 -12.983 1.00 94.44 104 TYR A N 1
ATOM 813 C CA . TYR A 1 104 ? 6.456 -4.755 -13.423 1.00 94.44 104 TYR A CA 1
ATOM 814 C C . TYR A 1 104 ? 4.972 -4.878 -13.046 1.00 94.44 104 TYR A C 1
ATOM 816 O O . TYR A 1 104 ? 4.560 -4.337 -12.021 1.00 94.44 104 TYR A O 1
ATOM 824 N N . VAL A 1 105 ? 4.175 -5.577 -13.861 1.00 94.31 105 VAL A N 1
ATOM 825 C CA . VAL A 1 105 ? 2.719 -5.754 -13.680 1.00 94.31 105 VAL A CA 1
ATOM 826 C C . VAL A 1 105 ? 2.318 -7.161 -14.138 1.00 94.31 105 VAL A C 1
ATOM 828 O O . VAL A 1 105 ? 2.806 -7.632 -15.164 1.00 94.31 105 VAL A O 1
ATOM 831 N N . LEU A 1 106 ? 1.424 -7.820 -13.401 1.00 94.56 106 LEU A N 1
ATOM 832 C CA . LEU A 1 106 ? 0.795 -9.097 -13.745 1.00 94.56 106 LEU A CA 1
ATOM 833 C C . LEU A 1 106 ? -0.693 -9.097 -13.359 1.00 94.56 106 LEU A C 1
ATOM 835 O O . LEU A 1 106 ? -1.081 -8.486 -12.365 1.00 94.56 106 LEU A O 1
ATOM 839 N N . GLY A 1 107 ? -1.504 -9.868 -14.085 1.00 94.31 107 GLY A N 1
ATOM 840 C CA . GLY A 1 107 ? -2.921 -10.075 -13.771 1.00 94.31 107 GLY A CA 1
ATOM 841 C C . GLY A 1 107 ? -3.839 -8.937 -14.226 1.00 94.31 107 GLY A C 1
ATOM 842 O O . GLY A 1 107 ? -3.555 -8.243 -15.201 1.00 94.31 107 GLY A O 1
ATOM 843 N N . GLU A 1 108 ? -4.966 -8.793 -13.538 1.00 94.00 108 GLU A N 1
ATOM 844 C CA . GLU A 1 108 ? -6.048 -7.863 -13.867 1.00 94.00 108 GLU A CA 1
ATOM 845 C C . GLU A 1 108 ? -5.984 -6.595 -13.008 1.00 94.00 108 GLU A C 1
ATOM 847 O O . GLU A 1 108 ? -5.684 -6.661 -11.819 1.00 94.00 108 GLU A O 1
ATOM 852 N N . PHE A 1 109 ? -6.328 -5.448 -13.598 1.00 95.56 109 PHE A N 1
ATOM 853 C CA . PHE A 1 109 ? -6.535 -4.169 -12.913 1.00 95.56 109 PHE A CA 1
ATOM 854 C C . PHE A 1 109 ? -7.795 -3.495 -13.472 1.00 95.56 109 PHE A C 1
ATOM 856 O O . PHE A 1 109 ? -8.087 -3.620 -14.661 1.00 95.56 109 PHE A O 1
ATOM 863 N N . TYR A 1 110 ? -8.541 -2.756 -12.641 1.00 90.69 110 TYR A N 1
ATOM 864 C CA . TYR A 1 110 ? -9.744 -2.031 -13.092 1.00 90.69 110 TYR A CA 1
ATOM 865 C C . TYR A 1 110 ? -9.433 -0.728 -13.859 1.00 90.69 110 TYR A C 1
ATOM 867 O O . TYR A 1 110 ? -10.347 -0.019 -14.274 1.00 90.69 110 TYR A O 1
ATOM 875 N N . TRP A 1 111 ? -8.149 -0.428 -14.071 1.00 90.19 111 TRP A N 1
ATOM 876 C CA . TRP A 1 111 ? -7.640 0.623 -14.949 1.00 90.19 111 TRP A CA 1
ATOM 877 C C . TRP A 1 111 ? -6.344 0.157 -15.627 1.00 90.19 111 TRP A C 1
ATOM 879 O O . TRP A 1 111 ? -5.747 -0.845 -15.228 1.00 90.19 111 TRP A O 1
ATOM 889 N N . GLN A 1 112 ? -5.891 0.874 -16.657 1.00 90.44 112 GLN A N 1
ATOM 890 C CA . GLN A 1 112 ? -4.653 0.533 -17.355 1.00 90.44 112 GLN A CA 1
ATOM 891 C C . GLN A 1 112 ? -3.419 0.987 -16.557 1.00 90.44 112 GLN A C 1
ATOM 893 O O . GLN A 1 112 ? -3.069 2.167 -16.556 1.00 90.44 112 GLN A O 1
ATOM 898 N N . VAL A 1 113 ? -2.720 0.033 -15.942 1.00 91.69 113 VAL A N 1
ATOM 899 C CA . VAL A 1 113 ? -1.384 0.237 -15.360 1.00 91.69 113 VAL A CA 1
ATOM 900 C C . VAL A 1 113 ? -0.325 -0.004 -16.440 1.00 91.69 113 VAL A C 1
ATOM 902 O O . VAL A 1 113 ? -0.342 -1.040 -17.103 1.00 91.69 113 VAL A O 1
ATOM 905 N N . THR A 1 114 ? 0.601 0.939 -16.633 1.00 90.25 114 THR A N 1
ATOM 906 C CA . THR A 1 114 ? 1.619 0.874 -17.701 1.00 90.25 114 THR A CA 1
ATOM 907 C C . THR A 1 114 ? 3.037 0.839 -17.122 1.00 90.25 114 THR A C 1
ATOM 909 O O . THR A 1 114 ? 3.343 1.557 -16.176 1.00 90.25 114 THR A O 1
ATOM 912 N N . GLN A 1 115 ? 3.938 0.026 -17.684 1.00 91.94 115 GLN A N 1
ATOM 913 C CA . GLN A 1 115 ? 5.345 0.010 -17.256 1.00 91.94 115 GLN A CA 1
ATOM 914 C C . GLN A 1 115 ? 6.015 1.371 -17.519 1.00 91.94 115 GLN A C 1
ATOM 916 O O . GLN A 1 115 ? 5.771 2.004 -18.544 1.00 91.94 115 GLN A O 1
ATOM 921 N N . ASN A 1 116 ? 6.875 1.812 -16.600 1.00 93.75 116 ASN A N 1
ATOM 922 C CA . ASN A 1 116 ? 7.505 3.137 -16.562 1.00 93.75 116 ASN A CA 1
ATOM 923 C C . ASN A 1 116 ? 6.531 4.317 -16.357 1.00 93.75 116 ASN A C 1
ATOM 925 O O . ASN A 1 116 ? 6.960 5.472 -16.379 1.00 93.75 116 ASN A O 1
ATOM 929 N N . GLN A 1 117 ? 5.240 4.058 -16.106 1.00 93.38 117 GLN A N 1
ATOM 930 C CA . GLN A 1 117 ? 4.305 5.073 -15.620 1.00 93.38 117 GLN A CA 1
ATOM 931 C C . GLN A 1 117 ? 4.807 5.613 -14.279 1.00 93.38 117 GLN A C 1
ATOM 933 O O . GLN A 1 117 ? 5.119 4.834 -13.374 1.00 93.38 117 GLN A O 1
ATOM 938 N N . ARG A 1 118 ? 4.890 6.942 -14.171 1.00 95.12 118 ARG A N 1
ATOM 939 C CA . ARG A 1 118 ? 5.335 7.640 -12.963 1.00 95.12 118 ARG A CA 1
ATOM 940 C C . ARG A 1 118 ? 4.155 8.199 -12.181 1.00 95.12 118 ARG A C 1
ATOM 942 O O . ARG A 1 118 ? 3.170 8.637 -12.778 1.00 95.12 118 ARG A O 1
ATOM 949 N N . THR A 1 119 ? 4.293 8.222 -10.863 1.00 95.81 119 THR A N 1
ATOM 950 C CA . THR A 1 119 ? 3.332 8.814 -9.930 1.00 95.81 119 THR A CA 1
ATOM 951 C C . THR A 1 119 ? 4.060 9.759 -8.974 1.00 95.81 119 THR A C 1
ATOM 953 O O . THR A 1 119 ? 5.209 9.510 -8.617 1.00 95.81 119 THR A O 1
ATOM 956 N N . ALA A 1 120 ? 3.430 10.863 -8.577 1.00 97.00 120 ALA A N 1
ATOM 957 C CA . ALA A 1 120 ? 3.944 11.756 -7.539 1.00 97.00 120 ALA A CA 1
ATOM 958 C C . ALA A 1 120 ? 3.127 11.536 -6.263 1.00 97.00 120 ALA A C 1
ATOM 960 O O . ALA A 1 120 ? 1.924 11.801 -6.246 1.00 97.00 120 ALA A O 1
ATOM 961 N N . ASN A 1 121 ? 3.773 11.024 -5.219 1.00 97.25 121 ASN A N 1
ATOM 962 C CA . ASN A 1 121 ? 3.110 10.475 -4.041 1.00 97.25 121 ASN A CA 1
ATOM 963 C C . ASN A 1 121 ? 3.405 11.310 -2.794 1.00 97.25 121 ASN A C 1
ATOM 965 O O . ASN A 1 121 ? 4.508 11.834 -2.641 1.00 97.25 121 ASN A O 1
ATOM 969 N N . THR A 1 122 ? 2.445 11.372 -1.872 1.00 97.69 122 THR A N 1
ATOM 970 C CA . THR A 1 122 ? 2.675 11.823 -0.492 1.00 97.69 122 THR A CA 1
ATOM 971 C C . THR A 1 122 ? 2.024 10.840 0.471 1.00 97.69 122 THR A C 1
ATOM 973 O O . THR A 1 122 ? 0.807 10.647 0.411 1.00 97.69 122 THR A O 1
ATOM 976 N N . ASP A 1 123 ? 2.807 10.281 1.394 1.00 97.00 123 ASP A N 1
ATOM 977 C CA . ASP A 1 123 ? 2.297 9.377 2.427 1.00 97.00 123 ASP A CA 1
ATOM 978 C C . ASP A 1 123 ? 2.121 10.065 3.779 1.00 97.00 123 ASP A C 1
ATOM 980 O O . ASP A 1 123 ? 2.873 10.961 4.180 1.00 97.00 123 ASP A O 1
ATOM 984 N N . TYR A 1 124 ? 1.100 9.617 4.507 1.00 97.81 124 TYR A N 1
ATOM 985 C CA . TYR A 1 124 ? 0.713 10.133 5.809 1.00 97.81 124 TYR A CA 1
ATOM 986 C C . TYR A 1 124 ? 0.366 8.988 6.773 1.00 97.81 124 TYR A C 1
ATOM 988 O O . TYR A 1 124 ? -0.243 7.988 6.392 1.00 97.81 124 TYR A O 1
ATOM 996 N N . GLN A 1 125 ? 0.669 9.170 8.059 1.00 98.00 125 GLN A N 1
ATOM 997 C CA . GLN A 1 125 ? 0.257 8.261 9.134 1.00 98.00 125 GLN A CA 1
ATOM 998 C C . GLN A 1 125 ? -0.641 8.986 10.138 1.00 98.00 125 GLN A C 1
ATOM 1000 O O . GLN A 1 125 ? -0.397 10.148 10.480 1.00 98.00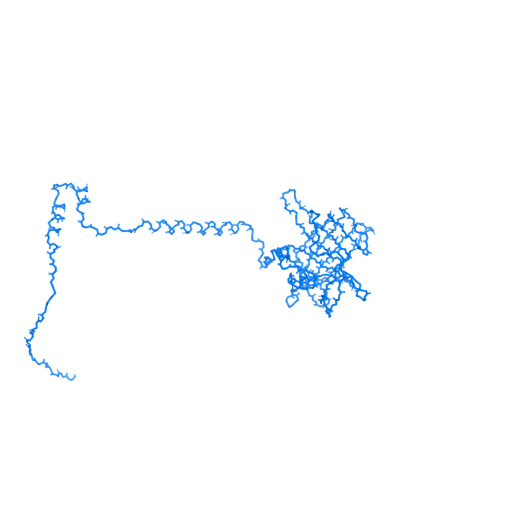 125 GLN A O 1
ATOM 1005 N N . GLY A 1 126 ? -1.662 8.290 10.638 1.00 97.50 126 GLY A N 1
ATOM 1006 C CA . GLY A 1 126 ? -2.544 8.786 11.690 1.00 97.50 126 GLY A CA 1
ATOM 1007 C C . GLY A 1 126 ? -1.791 9.143 12.977 1.00 97.50 126 GLY A C 1
ATOM 1008 O O . GLY A 1 126 ? -0.617 8.811 13.171 1.00 97.50 126 GLY A O 1
ATOM 1009 N N . THR A 1 127 ? -2.464 9.861 13.872 1.00 95.62 127 THR A N 1
ATOM 1010 C CA . THR A 1 127 ? -1.886 10.329 15.141 1.00 95.62 127 THR A CA 1
ATOM 1011 C C . THR A 1 127 ? -2.657 9.800 16.355 1.00 95.62 127 THR A C 1
ATOM 1013 O O . THR A 1 127 ? -3.820 9.405 16.255 1.00 95.62 127 THR A O 1
ATOM 1016 N N . GLY A 1 128 ? -1.992 9.746 17.515 1.00 95.31 128 GLY A N 1
ATOM 1017 C CA . GLY A 1 128 ? -2.573 9.218 18.754 1.00 95.31 128 GLY A CA 1
ATOM 1018 C C . GLY A 1 128 ? -3.012 7.755 18.624 1.00 95.31 128 GLY A C 1
ATOM 1019 O O . GLY A 1 128 ? -2.254 6.911 18.151 1.00 95.31 128 GLY A O 1
ATOM 1020 N N . SER A 1 129 ? -4.254 7.459 19.015 1.00 96.06 129 SER A N 1
ATOM 1021 C CA . SER A 1 129 ? -4.863 6.125 18.903 1.00 96.06 129 SER A CA 1
ATOM 1022 C C . SER A 1 129 ? -5.031 5.627 17.461 1.00 96.06 129 SER A C 1
ATOM 1024 O O . SER A 1 129 ? -5.218 4.432 17.259 1.00 96.06 129 SER A O 1
ATOM 1026 N N . ALA A 1 130 ? -4.934 6.505 16.457 1.00 96.81 130 ALA A N 1
ATOM 1027 C CA . ALA A 1 130 ? -5.051 6.153 15.044 1.00 96.81 130 ALA A CA 1
ATOM 1028 C C . ALA A 1 130 ? -3.694 5.899 14.354 1.00 96.81 130 ALA A C 1
ATOM 1030 O O . ALA A 1 130 ? -3.632 5.892 13.128 1.00 96.81 130 ALA A O 1
ATOM 1031 N N . ALA A 1 131 ? -2.602 5.693 15.102 1.00 95.56 131 ALA A N 1
ATOM 1032 C CA . ALA A 1 131 ? -1.249 5.528 14.550 1.00 95.56 131 ALA A CA 1
ATOM 1033 C C . ALA A 1 131 ? -1.086 4.364 13.545 1.00 95.56 131 ALA A C 1
ATOM 1035 O O . ALA A 1 131 ? -0.176 4.402 12.720 1.00 95.56 131 ALA A O 1
ATOM 1036 N N . ALA A 1 132 ? -1.967 3.357 13.575 1.00 95.25 132 ALA A N 1
ATOM 1037 C CA . ALA A 1 132 ? -1.990 2.277 12.585 1.00 95.25 132 ALA A CA 1
ATOM 1038 C C . ALA A 1 132 ? -2.549 2.708 11.213 1.00 95.25 132 ALA A C 1
ATOM 1040 O O . ALA A 1 132 ? -2.238 2.065 10.209 1.00 95.25 132 ALA A O 1
ATOM 1041 N N . LYS A 1 133 ? -3.355 3.781 11.150 1.00 97.56 133 LYS A N 1
ATOM 1042 C CA . LYS A 1 133 ? -3.968 4.257 9.904 1.00 97.56 133 LYS A CA 1
ATOM 1043 C C . LYS A 1 133 ? -2.939 4.920 8.987 1.00 97.56 133 LYS A C 1
ATOM 1045 O O . LYS A 1 133 ? -2.096 5.701 9.438 1.00 97.56 133 LYS A O 1
ATOM 1050 N N . ARG A 1 134 ? -3.063 4.658 7.688 1.00 97.50 134 ARG A N 1
ATOM 1051 C CA . ARG A 1 134 ? -2.273 5.233 6.593 1.00 97.50 134 ARG A CA 1
ATOM 1052 C C . ARG A 1 134 ? -3.196 5.977 5.628 1.00 97.50 134 ARG A C 1
ATOM 1054 O O . ARG A 1 134 ? -4.318 5.528 5.400 1.00 97.50 134 ARG A O 1
ATOM 1061 N N . LEU A 1 135 ? -2.707 7.068 5.045 1.00 98.00 135 LEU A N 1
ATOM 1062 C CA . LEU A 1 135 ? -3.261 7.663 3.826 1.00 98.00 135 LEU A CA 1
ATOM 1063 C C . LEU A 1 135 ? -2.137 7.863 2.814 1.00 98.00 135 LEU A C 1
ATOM 1065 O O . LEU A 1 135 ? -1.050 8.296 3.193 1.00 98.00 135 LEU A O 1
ATOM 1069 N N . ASN A 1 136 ? -2.450 7.640 1.546 1.00 98.00 136 ASN A N 1
ATOM 1070 C CA . ASN A 1 136 ? -1.606 7.968 0.407 1.00 98.00 136 ASN A CA 1
ATOM 1071 C C . ASN A 1 136 ? -2.347 8.955 -0.508 1.00 98.00 136 ASN A C 1
ATOM 1073 O O . ASN A 1 136 ? -3.561 8.842 -0.713 1.00 98.00 136 ASN A O 1
ATOM 1077 N N . ARG A 1 137 ? -1.605 9.916 -1.060 1.00 97.94 137 ARG A N 1
ATOM 1078 C CA . ARG A 1 137 ? -2.040 10.796 -2.148 1.00 97.94 137 ARG A CA 1
ATOM 1079 C C . ARG A 1 137 ? -1.219 10.476 -3.392 1.00 97.94 137 ARG A C 1
ATOM 1081 O O . ARG A 1 137 ? -0.104 10.978 -3.505 1.00 97.94 137 ARG A O 1
ATOM 1088 N N . GLU A 1 138 ? -1.782 9.721 -4.326 1.00 96.69 138 GLU A N 1
ATOM 1089 C CA . GLU A 1 138 ? -1.182 9.462 -5.635 1.00 96.69 138 GLU A CA 1
ATOM 1090 C C . GLU A 1 138 ? -1.609 10.562 -6.623 1.00 96.69 138 GLU A C 1
ATOM 1092 O O . GLU A 1 138 ? -2.789 10.895 -6.735 1.00 96.69 138 GLU A O 1
ATOM 1097 N N . GLN A 1 139 ? -0.659 11.141 -7.356 1.00 96.19 139 GLN A N 1
ATOM 1098 C CA . GLN A 1 139 ? -0.928 12.048 -8.472 1.00 96.19 139 GLN A CA 1
ATOM 1099 C C . GLN A 1 139 ? -0.319 11.501 -9.763 1.00 96.19 139 GLN A C 1
ATOM 1101 O O . GLN A 1 139 ? 0.852 11.121 -9.795 1.00 96.19 139 GLN A O 1
ATOM 1106 N N . THR A 1 140 ? -1.095 11.531 -10.845 1.00 93.12 140 THR A N 1
ATOM 1107 C CA . THR A 1 140 ? -0.656 11.156 -12.196 1.00 93.12 140 THR A CA 1
ATOM 1108 C C . THR A 1 140 ? -0.914 12.286 -13.193 1.00 93.12 140 THR A C 1
ATOM 1110 O O . THR A 1 140 ? -1.653 13.230 -12.909 1.00 93.12 140 THR A O 1
ATOM 1113 N N . GLY A 1 141 ? -0.270 12.204 -14.361 1.00 88.81 141 GLY A N 1
ATOM 1114 C CA . GLY A 1 141 ? -0.428 13.177 -15.442 1.00 88.81 141 GLY A CA 1
ATOM 1115 C C . GLY A 1 141 ? 0.073 14.588 -15.106 1.00 88.81 141 GLY A C 1
ATOM 1116 O O . GLY A 1 141 ? 0.785 14.817 -14.126 1.00 88.81 141 GLY A O 1
ATOM 1117 N N . SER A 1 142 ? -0.272 15.548 -15.963 1.00 85.62 142 SER A N 1
ATOM 1118 C CA . SER A 1 142 ? 0.059 16.964 -15.787 1.00 85.62 142 SER A CA 1
ATOM 1119 C C . SER A 1 142 ? -0.910 17.861 -16.563 1.00 85.62 142 SER A C 1
ATOM 1121 O O . SER A 1 142 ? -1.566 17.424 -17.512 1.00 85.62 142 SER A O 1
ATOM 1123 N N . GLY A 1 143 ? -1.023 19.126 -16.145 1.00 88.38 143 GLY A N 1
ATOM 1124 C CA . GLY A 1 143 ? -1.941 20.089 -16.759 1.00 88.38 143 GLY A CA 1
ATOM 1125 C C . GLY A 1 143 ? -3.393 19.603 -16.720 1.00 88.38 143 GLY A C 1
ATOM 1126 O O . GLY A 1 143 ? -3.880 19.172 -15.679 1.00 88.38 143 GLY A O 1
ATOM 1127 N N . GLU A 1 144 ? -4.071 19.645 -17.866 1.00 88.25 144 GLU A N 1
ATOM 1128 C CA . GLU A 1 144 ? -5.467 19.205 -18.022 1.00 88.25 144 GLU A CA 1
ATOM 1129 C C . GLU A 1 144 ? -5.665 17.687 -17.844 1.00 88.25 144 GLU A C 1
ATOM 1131 O O . GLU A 1 144 ? -6.790 17.238 -17.651 1.00 88.25 144 GLU A O 1
ATOM 1136 N N . GLN A 1 145 ? -4.585 16.897 -17.882 1.00 88.00 145 GLN A N 1
ATOM 1137 C CA . GLN A 1 145 ? -4.605 15.443 -17.676 1.00 88.00 145 GLN A CA 1
ATOM 1138 C C . GLN A 1 145 ? -4.153 15.044 -16.261 1.00 88.00 145 GLN A C 1
ATOM 1140 O O . GLN A 1 145 ? -3.827 13.884 -16.028 1.00 88.00 145 GLN A O 1
ATOM 1145 N N . GLN A 1 146 ? -4.068 15.993 -15.322 1.00 92.12 146 GLN A N 1
ATOM 1146 C CA . GLN A 1 146 ? -3.658 15.696 -13.952 1.00 92.12 146 GLN A CA 1
ATOM 1147 C C . GLN A 1 146 ? -4.802 15.056 -13.150 1.00 92.12 146 GLN A C 1
ATOM 1149 O O . GLN A 1 146 ? -5.803 15.711 -12.860 1.00 92.12 146 GLN A O 1
ATOM 1154 N N . GLU A 1 147 ? -4.606 13.820 -12.694 1.00 92.56 147 GLU A N 1
ATOM 1155 C CA . GLU A 1 147 ? -5.495 13.143 -11.745 1.00 92.56 147 GLU A CA 1
ATOM 1156 C C . GLU A 1 147 ? -4.843 13.075 -10.354 1.00 92.56 147 GLU A C 1
ATOM 1158 O O . GLU A 1 147 ? -3.619 12.991 -10.224 1.00 92.56 147 GLU A O 1
ATOM 1163 N N . VAL A 1 148 ? -5.656 13.145 -9.295 1.00 94.81 148 VAL A N 1
ATOM 1164 C CA . VAL A 1 148 ? -5.210 12.988 -7.902 1.00 94.81 148 VAL A CA 1
ATOM 1165 C C . VAL A 1 148 ? -6.142 12.010 -7.200 1.00 94.81 148 VAL A C 1
ATOM 1167 O O . VAL A 1 148 ? -7.295 12.340 -6.920 1.00 94.81 148 VAL A O 1
ATOM 1170 N N . VAL A 1 149 ? -5.624 10.829 -6.883 1.00 95.19 149 VAL A N 1
ATOM 1171 C CA . VAL A 1 149 ? -6.330 9.779 -6.150 1.00 95.19 149 VAL A CA 1
ATOM 1172 C C . VAL A 1 149 ? -5.865 9.805 -4.698 1.00 95.19 149 VAL A C 1
ATOM 1174 O O . VAL A 1 149 ? -4.672 9.867 -4.408 1.00 95.19 149 VAL A O 1
ATOM 1177 N N . TRP A 1 150 ? -6.812 9.735 -3.767 1.00 97.75 150 TRP A N 1
ATOM 1178 C CA . TRP A 1 150 ? -6.506 9.444 -2.370 1.00 97.75 150 TRP A CA 1
ATOM 1179 C C . TRP A 1 150 ? -6.883 8.005 -2.059 1.00 97.75 150 TRP A C 1
ATOM 1181 O O . TRP A 1 150 ? -7.966 7.550 -2.432 1.00 97.75 150 TRP A O 1
ATOM 1191 N N . SER A 1 151 ? -6.016 7.306 -1.337 1.00 97.38 151 SER A N 1
ATOM 1192 C CA . SER A 1 151 ? -6.315 5.989 -0.785 1.00 97.38 151 SER A CA 1
ATOM 1193 C C . SER A 1 151 ? -6.018 5.959 0.715 1.00 97.38 151 SER A C 1
ATOM 1195 O O . SER A 1 151 ? -5.202 6.737 1.217 1.00 97.38 151 SER A O 1
ATOM 1197 N N . GLY A 1 152 ? -6.725 5.107 1.451 1.00 97.69 152 GLY A N 1
ATOM 1198 C CA . GLY A 1 152 ? -6.555 4.959 2.889 1.00 97.69 152 GLY A CA 1
ATOM 1199 C C . GLY A 1 152 ? -6.845 3.556 3.397 1.00 97.69 152 GLY A C 1
ATOM 1200 O O . GLY A 1 152 ? -7.631 2.804 2.821 1.00 97.69 152 GLY A O 1
ATOM 1201 N N . GLY A 1 153 ? -6.209 3.223 4.514 1.00 97.25 153 GLY A N 1
ATOM 1202 C CA . GLY A 1 153 ? -6.343 1.939 5.190 1.00 97.25 153 GLY A CA 1
ATOM 1203 C C . GLY A 1 153 ? -5.426 1.876 6.404 1.00 97.25 153 GLY A C 1
ATOM 1204 O O . GLY A 1 153 ? -5.180 2.901 7.044 1.00 97.25 153 GLY A O 1
ATOM 1205 N N . GLU A 1 154 ? -4.945 0.688 6.768 1.00 97.50 154 GLU A N 1
ATOM 1206 C CA . GLU A 1 154 ? -4.197 0.469 8.014 1.00 97.50 154 GLU A CA 1
ATOM 1207 C C . GLU A 1 154 ? -3.040 -0.523 7.828 1.00 97.50 154 GLU A C 1
ATOM 1209 O O . GLU A 1 154 ? -3.015 -1.316 6.884 1.00 97.50 154 GLU A O 1
ATOM 1214 N N . ALA A 1 155 ? -2.064 -0.484 8.735 1.00 96.25 155 ALA A N 1
ATOM 1215 C CA . ALA A 1 155 ? -0.985 -1.469 8.782 1.00 96.25 155 ALA A CA 1
ATOM 1216 C C . ALA A 1 155 ? -1.517 -2.896 9.038 1.00 96.25 155 ALA A C 1
ATOM 1218 O O . ALA A 1 155 ? -2.474 -3.093 9.788 1.00 96.25 155 ALA A O 1
ATOM 1219 N N . LEU A 1 156 ? -0.861 -3.895 8.448 1.00 95.12 156 LEU A N 1
ATOM 1220 C CA . LEU A 1 156 ? -1.113 -5.323 8.652 1.00 95.12 156 LEU A CA 1
ATOM 1221 C C . LEU A 1 156 ? 0.127 -5.992 9.254 1.00 95.12 156 LEU A C 1
ATOM 1223 O O . LEU A 1 156 ? 1.255 -5.581 8.990 1.00 95.12 156 LEU A O 1
ATOM 1227 N N . SER A 1 157 ? -0.060 -7.074 10.014 1.00 94.69 157 SER A N 1
ATOM 1228 C CA . SER A 1 157 ? 1.060 -7.970 10.325 1.00 94.69 157 SER A CA 1
ATOM 1229 C C . SER A 1 157 ? 1.278 -8.966 9.184 1.00 94.69 157 SER A C 1
ATOM 1231 O O . SER A 1 157 ? 0.319 -9.438 8.567 1.00 94.69 157 SER A O 1
ATOM 1233 N N . SER A 1 158 ? 2.532 -9.350 8.941 1.00 94.62 158 SER A N 1
ATOM 1234 C CA . SER A 1 158 ? 2.868 -10.406 7.979 1.00 94.62 158 SER A CA 1
ATOM 1235 C C . SER A 1 158 ? 2.202 -11.739 8.340 1.00 94.62 158 SER A C 1
ATOM 1237 O O . SER A 1 158 ? 1.680 -12.413 7.457 1.00 94.62 158 SER A O 1
ATOM 1239 N N . ASP A 1 159 ? 2.086 -12.079 9.630 1.00 94.94 159 ASP A N 1
ATOM 1240 C CA . ASP A 1 159 ? 1.321 -13.253 10.079 1.00 94.94 159 ASP A CA 1
ATOM 1241 C C . ASP A 1 159 ? -0.179 -13.168 9.722 1.00 94.94 159 ASP A C 1
ATOM 1243 O O . ASP A 1 159 ? -0.789 -14.202 9.446 1.00 94.94 159 ASP A O 1
ATOM 1247 N N . THR A 1 160 ? -0.783 -11.971 9.657 1.00 96.19 160 THR A N 1
ATOM 1248 C CA . THR A 1 160 ? -2.169 -11.795 9.173 1.00 96.19 160 THR A CA 1
ATOM 1249 C C . THR A 1 160 ? -2.269 -12.148 7.690 1.00 96.19 160 THR A C 1
ATOM 1251 O O . THR A 1 160 ? -3.158 -12.904 7.302 1.00 96.19 160 THR A O 1
ATOM 1254 N N . VAL A 1 161 ? -1.333 -11.658 6.869 1.00 97.06 161 VAL A N 1
ATOM 1255 C CA . VAL A 1 161 ? -1.273 -11.949 5.426 1.00 97.06 161 VAL A CA 1
ATOM 1256 C C . VAL A 1 161 ? -1.025 -13.443 5.186 1.00 97.06 161 VAL A C 1
ATOM 1258 O O . VAL A 1 161 ? -1.793 -14.088 4.470 1.00 97.06 161 VAL A O 1
ATOM 1261 N N . MET A 1 162 ? -0.022 -14.028 5.850 1.00 96.38 162 MET A N 1
ATOM 1262 C CA . MET A 1 162 ? 0.283 -15.459 5.751 1.00 96.38 162 MET A CA 1
ATOM 1263 C C . MET A 1 162 ? -0.902 -16.337 6.165 1.00 96.38 162 MET A C 1
ATOM 1265 O O . MET A 1 162 ? -1.235 -17.287 5.457 1.00 96.38 162 MET A O 1
ATOM 1269 N N . THR A 1 163 ? -1.571 -16.009 7.276 1.00 96.88 163 THR A N 1
ATOM 1270 C CA . THR A 1 163 ? -2.739 -16.763 7.761 1.00 96.88 163 THR A CA 1
ATOM 1271 C C . THR A 1 163 ? -3.917 -16.647 6.796 1.00 96.88 163 THR A C 1
ATOM 1273 O O . THR A 1 163 ? -4.557 -17.654 6.489 1.00 96.88 163 THR A O 1
ATOM 1276 N N . ALA A 1 164 ? -4.189 -15.445 6.279 1.00 97.69 164 ALA A N 1
ATOM 1277 C CA . ALA A 1 164 ? -5.306 -15.197 5.376 1.00 97.69 164 ALA A CA 1
ATOM 1278 C C . ALA A 1 164 ? -5.201 -16.012 4.082 1.00 97.69 164 ALA A C 1
ATOM 1280 O O . ALA A 1 164 ? -6.168 -16.684 3.720 1.00 97.69 164 ALA A O 1
ATOM 1281 N N . PHE A 1 165 ? -4.040 -15.989 3.417 1.00 97.75 165 PHE A N 1
ATOM 1282 C CA . PHE A 1 165 ? -3.802 -16.700 2.150 1.00 97.75 165 PHE A CA 1
ATOM 1283 C C . PHE A 1 165 ? -3.256 -18.127 2.328 1.00 97.75 165 PHE A C 1
ATOM 1285 O O . PHE A 1 165 ? -3.001 -18.808 1.336 1.00 97.75 165 PHE A O 1
ATOM 1292 N N . ARG A 1 166 ? -3.130 -18.608 3.576 1.00 96.62 166 ARG A N 1
ATOM 1293 C CA . ARG A 1 166 ? -2.636 -19.953 3.939 1.00 96.62 166 ARG A CA 1
ATOM 1294 C C . ARG A 1 166 ? -1.229 -20.242 3.396 1.00 96.62 166 ARG A C 1
ATOM 1296 O O . ARG A 1 166 ? -0.952 -21.343 2.923 1.00 96.62 166 ARG A O 1
ATOM 1303 N N . LEU A 1 167 ? -0.363 -19.232 3.453 1.00 95.06 167 LEU A N 1
ATOM 1304 C CA . LEU A 1 167 ? 1.016 -19.304 2.973 1.00 95.06 167 LEU A CA 1
ATOM 1305 C C . LEU A 1 167 ? 1.858 -20.232 3.855 1.00 95.06 167 LEU A C 1
ATOM 1307 O O . LEU A 1 167 ? 1.606 -20.375 5.055 1.00 95.06 167 LEU A O 1
ATOM 1311 N N . ALA A 1 168 ? 2.854 -20.879 3.255 1.00 92.44 168 ALA A N 1
ATOM 1312 C CA . ALA A 1 168 ? 3.643 -21.896 3.934 1.00 92.44 168 ALA A CA 1
ATOM 1313 C C . ALA A 1 168 ? 4.633 -21.265 4.948 1.00 92.44 168 ALA A C 1
ATOM 1315 O O . ALA A 1 168 ? 5.116 -20.152 4.722 1.00 92.44 168 ALA A O 1
ATOM 1316 N N . PRO A 1 169 ? 4.938 -21.917 6.094 1.00 88.94 169 PRO A N 1
ATOM 1317 C CA . PRO A 1 169 ? 5.718 -21.290 7.173 1.00 88.94 169 PRO A CA 1
ATOM 1318 C C . PRO A 1 169 ? 7.162 -20.910 6.810 1.00 88.94 169 PRO A C 1
ATOM 1320 O O . PRO A 1 169 ? 7.740 -20.037 7.453 1.00 88.94 169 PRO A O 1
ATOM 1323 N N . ASP A 1 170 ? 7.736 -21.549 5.794 1.00 89.44 170 ASP A N 1
ATOM 1324 C CA . ASP A 1 170 ? 9.040 -21.240 5.198 1.00 89.44 170 ASP A CA 1
ATOM 1325 C C . ASP A 1 170 ? 9.043 -19.897 4.448 1.00 89.44 170 ASP A C 1
ATOM 1327 O O . ASP A 1 170 ? 10.044 -19.180 4.471 1.00 89.44 170 ASP A O 1
ATOM 1331 N N . GLN A 1 171 ? 7.901 -19.476 3.893 1.00 87.50 171 GLN A N 1
ATOM 1332 C CA . GLN A 1 171 ? 7.738 -18.153 3.277 1.00 87.50 171 GLN A CA 1
ATOM 1333 C C . GLN A 1 171 ? 7.828 -16.994 4.291 1.00 87.50 171 GLN A C 1
ATOM 1335 O O . GLN A 1 171 ? 7.931 -15.837 3.878 1.00 87.50 171 GLN A O 1
ATOM 1340 N N . ARG A 1 172 ? 7.821 -17.264 5.611 1.00 87.00 172 ARG A N 1
ATOM 1341 C CA . ARG A 1 172 ? 7.841 -16.223 6.657 1.00 87.00 172 ARG A CA 1
ATOM 1342 C C . ARG A 1 172 ? 9.026 -15.270 6.522 1.00 87.00 172 ARG A C 1
ATOM 1344 O O . ARG A 1 172 ? 8.830 -14.071 6.677 1.00 87.00 172 ARG A O 1
ATOM 1351 N N . ALA A 1 173 ? 10.218 -15.767 6.190 1.00 85.44 173 ALA A N 1
ATOM 1352 C CA . ALA A 1 173 ? 11.404 -14.919 6.041 1.00 85.44 173 ALA A CA 1
ATOM 1353 C C . ALA A 1 173 ? 11.290 -13.931 4.863 1.00 85.44 173 ALA A C 1
ATOM 1355 O O . ALA A 1 173 ? 11.791 -12.819 4.953 1.00 85.44 173 ALA A O 1
ATOM 1356 N N . ALA A 1 174 ? 10.587 -14.300 3.785 1.00 85.31 174 ALA A N 1
ATOM 1357 C CA . ALA A 1 174 ? 10.320 -13.402 2.657 1.00 85.31 174 ALA A CA 1
ATOM 1358 C C . ALA A 1 174 ? 9.153 -12.431 2.928 1.00 85.31 174 ALA A C 1
ATOM 1360 O O . ALA A 1 174 ? 9.084 -11.365 2.326 1.00 85.31 174 ALA A O 1
ATOM 1361 N N . MET A 1 175 ? 8.239 -12.794 3.835 1.00 85.25 175 MET A N 1
ATOM 1362 C CA . MET A 1 175 ? 7.140 -11.939 4.308 1.00 85.25 175 MET A CA 1
ATOM 1363 C C . MET A 1 175 ? 7.568 -10.969 5.419 1.00 85.25 175 MET A C 1
ATOM 1365 O O . MET A 1 175 ? 6.904 -9.961 5.649 1.00 85.25 175 MET A O 1
ATOM 1369 N N . GLN A 1 176 ? 8.648 -11.262 6.140 1.00 80.25 176 GLN A N 1
ATOM 1370 C CA . GLN A 1 176 ? 9.214 -10.398 7.171 1.00 80.25 176 GLN A CA 1
ATOM 1371 C C . GLN A 1 176 ? 10.286 -9.490 6.562 1.00 80.25 176 GLN A C 1
ATOM 1373 O O . GLN A 1 176 ? 11.479 -9.685 6.776 1.00 80.25 176 GLN A O 1
ATOM 1378 N N . ARG A 1 177 ? 9.839 -8.458 5.834 1.00 67.88 177 ARG A N 1
ATOM 1379 C CA . ARG A 1 177 ? 10.655 -7.249 5.664 1.00 67.88 177 ARG A CA 1
ATOM 1380 C C . ARG A 1 177 ? 10.951 -6.661 7.035 1.00 67.88 177 ARG A C 1
ATOM 1382 O O . ARG A 1 177 ? 10.094 -6.697 7.924 1.00 67.88 177 ARG A O 1
ATOM 1389 N N . ASP A 1 178 ? 12.159 -6.134 7.194 1.00 41.59 178 ASP A N 1
ATOM 1390 C CA . ASP A 1 178 ? 12.631 -5.546 8.442 1.00 41.59 178 ASP A CA 1
ATOM 1391 C C . ASP A 1 178 ? 11.907 -4.221 8.715 1.00 41.59 178 ASP A C 1
ATOM 1393 O O . ASP A 1 178 ? 12.445 -3.131 8.511 1.00 41.59 178 ASP A O 1
ATOM 1397 N N . ALA A 1 179 ? 10.696 -4.334 9.274 1.00 42.16 179 ALA A N 1
ATOM 1398 C CA . ALA A 1 179 ? 9.954 -3.264 9.937 1.00 42.16 179 ALA A CA 1
ATOM 1399 C C . ALA A 1 179 ? 10.675 -2.830 11.232 1.00 42.16 179 ALA A C 1
ATOM 1401 O O . ALA A 1 179 ? 10.121 -2.826 12.336 1.00 42.16 179 ALA A O 1
ATOM 1402 N N . THR A 1 180 ? 11.952 -2.467 11.088 1.00 35.84 180 THR A N 1
ATOM 1403 C CA . THR A 1 180 ? 12.702 -1.686 12.057 1.00 35.84 180 THR A CA 1
ATOM 1404 C C . THR A 1 180 ? 11.884 -0.428 12.327 1.00 35.84 180 THR A C 1
ATOM 1406 O O . THR A 1 180 ? 11.503 0.270 11.385 1.00 35.84 180 THR A O 1
ATOM 1409 N N . PRO A 1 181 ? 11.529 -0.139 13.589 1.00 33.41 181 PRO A N 1
ATOM 1410 C CA . PRO A 1 181 ? 10.596 0.936 13.860 1.00 33.41 181 PRO A CA 1
ATOM 1411 C C . PRO A 1 181 ? 11.241 2.269 13.478 1.00 33.41 181 PRO A C 1
ATOM 1413 O O . PRO A 1 181 ? 12.134 2.764 14.169 1.00 33.41 181 PRO A O 1
ATOM 1416 N N . THR A 1 182 ? 10.732 2.891 12.412 1.00 42.22 182 THR A N 1
ATOM 1417 C CA . THR A 1 182 ? 11.051 4.254 11.948 1.00 42.22 182 THR A CA 1
ATOM 1418 C C . THR A 1 182 ? 10.473 5.327 12.890 1.00 42.22 182 THR A C 1
ATOM 1420 O O . THR A 1 182 ? 10.008 6.393 12.492 1.00 42.22 182 THR A O 1
ATOM 1423 N N . SER A 1 183 ? 10.530 5.040 14.195 1.00 38.22 183 SER A N 1
ATOM 1424 C CA . SER A 1 183 ? 10.189 5.899 15.327 1.00 38.22 183 SER A CA 1
ATOM 1425 C C . SER A 1 183 ? 11.434 6.312 16.128 1.00 38.22 183 SER A C 1
ATOM 1427 O O . SER A 1 183 ? 11.356 6.566 17.328 1.00 38.22 183 SER A O 1
ATOM 1429 N N . LEU A 1 184 ? 12.585 6.394 15.459 1.00 37.62 184 LEU A N 1
ATOM 1430 C CA . LEU A 1 184 ? 13.703 7.261 15.823 1.00 37.62 184 LEU A CA 1
ATOM 1431 C C . LEU A 1 184 ? 14.048 8.076 14.572 1.00 37.62 184 LEU A C 1
ATOM 1433 O O . LEU A 1 184 ? 14.185 7.511 13.490 1.00 37.62 184 LEU A O 1
ATOM 1437 N N . GLY A 1 185 ? 14.108 9.404 14.713 1.00 34.59 185 GLY A N 1
ATOM 1438 C CA . GLY A 1 185 ? 14.332 10.323 13.589 1.00 34.59 185 GLY A CA 1
ATOM 1439 C C . GLY A 1 185 ? 15.722 10.178 12.963 1.00 34.59 185 GLY A C 1
ATOM 1440 O O . GLY A 1 185 ? 16.544 9.425 13.476 1.00 34.59 185 GLY A O 1
ATOM 1441 N N . GLY A 1 186 ? 15.975 10.924 11.878 1.00 37.97 186 GLY A N 1
ATOM 1442 C CA . GLY A 1 186 ? 17.153 10.833 10.994 1.00 37.97 186 GLY A CA 1
ATOM 1443 C C . GLY A 1 186 ? 18.534 10.961 11.657 1.00 37.97 186 GLY A C 1
ATOM 1444 O O . GLY A 1 186 ? 19.255 11.932 11.447 1.00 37.97 186 GLY A O 1
ATOM 1445 N N . GLY A 1 187 ? 18.920 9.953 12.435 1.00 38.72 187 GLY A N 1
ATOM 1446 C CA . GLY A 1 187 ? 20.251 9.733 12.975 1.00 38.72 187 GLY A CA 1
ATOM 1447 C C . GLY A 1 187 ? 21.028 8.840 12.020 1.00 38.72 187 GLY A C 1
ATOM 1448 O O . GLY A 1 187 ? 20.855 7.624 12.037 1.00 38.72 187 GLY A O 1
ATOM 1449 N N . SER A 1 188 ? 21.857 9.474 11.187 1.00 47.50 188 SER A N 1
ATOM 1450 C CA . SER A 1 188 ? 22.697 8.858 10.149 1.00 47.50 188 SER A CA 1
ATOM 1451 C C . SER A 1 188 ? 23.355 7.533 10.567 1.00 47.50 188 SER A C 1
ATOM 1453 O O . SER A 1 188 ? 23.696 7.330 11.734 1.00 47.50 188 SER A O 1
ATOM 1455 N N . LEU A 1 189 ? 23.649 6.679 9.577 1.00 50.69 189 LEU A N 1
ATOM 1456 C CA . LEU A 1 189 ? 24.479 5.471 9.691 1.00 50.69 189 LEU A CA 1
ATOM 1457 C C . LEU A 1 189 ? 25.747 5.689 10.546 1.00 50.69 189 LEU A C 1
ATOM 1459 O O . LEU A 1 189 ? 26.152 4.807 11.306 1.00 50.69 189 LEU A O 1
ATOM 1463 N N . LEU A 1 190 ? 26.312 6.903 10.491 1.00 53.62 190 LEU A N 1
ATOM 1464 C CA . LEU A 1 190 ? 27.410 7.379 11.335 1.00 53.62 190 LEU A CA 1
ATOM 1465 C C . LEU A 1 190 ? 27.187 7.134 12.836 1.00 53.62 190 LEU A C 1
ATOM 1467 O O . LEU A 1 190 ? 28.127 6.751 13.521 1.00 53.62 190 LEU A O 1
ATOM 1471 N N . ALA A 1 191 ? 25.972 7.292 13.368 1.00 54.69 191 ALA A N 1
ATOM 1472 C CA . ALA A 1 191 ? 25.682 7.058 14.785 1.00 54.69 191 ALA A CA 1
ATOM 1473 C C . ALA A 1 191 ? 25.872 5.581 15.184 1.00 54.69 191 ALA A C 1
ATOM 1475 O O . ALA A 1 191 ? 26.408 5.295 16.256 1.00 54.69 191 ALA A O 1
ATOM 1476 N N . LYS A 1 192 ? 25.511 4.638 14.299 1.00 53.97 192 LYS A N 1
ATOM 1477 C CA . LYS A 1 192 ? 25.784 3.202 14.493 1.00 53.97 192 LYS A CA 1
ATOM 1478 C C . LYS A 1 192 ? 27.291 2.924 14.422 1.00 53.97 192 LYS A C 1
ATOM 1480 O O . LYS A 1 192 ? 27.804 2.185 15.259 1.00 53.97 192 LYS A O 1
ATOM 1485 N N . ILE A 1 193 ? 28.003 3.558 13.485 1.00 69.75 193 ILE A N 1
ATOM 1486 C CA . ILE A 1 193 ? 29.466 3.446 13.338 1.00 69.75 193 ILE A CA 1
ATOM 1487 C C . ILE A 1 193 ? 30.191 3.985 14.584 1.00 69.75 193 ILE A C 1
ATOM 1489 O O . ILE A 1 193 ? 31.058 3.302 15.124 1.00 69.75 193 ILE A O 1
ATOM 1493 N N . PHE A 1 194 ? 29.807 5.158 15.096 1.00 69.56 194 PHE A N 1
ATOM 1494 C CA . PHE A 1 194 ? 30.377 5.731 16.319 1.00 69.56 194 PHE A CA 1
ATOM 1495 C C . PHE A 1 194 ? 30.073 4.886 17.559 1.00 69.56 194 PHE A C 1
ATOM 1497 O O . PHE A 1 194 ? 30.969 4.696 18.379 1.00 69.56 194 PHE A O 1
ATOM 1504 N N . PHE A 1 195 ? 28.862 4.333 17.692 1.00 73.38 195 PHE A N 1
ATOM 1505 C CA . PHE A 1 195 ? 28.526 3.448 18.809 1.00 73.38 195 PHE A CA 1
ATOM 1506 C C . PHE A 1 195 ? 29.375 2.168 18.798 1.00 73.38 195 PHE A C 1
ATOM 1508 O O . PHE A 1 195 ? 30.039 1.866 19.789 1.00 73.38 195 PHE A O 1
ATOM 1515 N N . TRP A 1 196 ? 29.429 1.447 17.673 1.00 77.69 196 TRP A N 1
ATOM 1516 C CA . TRP A 1 196 ? 30.243 0.231 17.565 1.00 77.69 196 TRP A CA 1
ATOM 1517 C C . TRP A 1 196 ? 31.747 0.515 17.663 1.00 77.69 196 TRP A C 1
ATOM 1519 O O . TRP A 1 196 ? 32.461 -0.232 18.331 1.00 77.69 196 TRP A O 1
ATOM 1529 N N . GLY A 1 197 ? 32.229 1.621 17.091 1.00 80.69 197 GLY A N 1
ATOM 1530 C CA . GLY A 1 197 ? 33.612 2.076 17.247 1.00 80.69 197 GLY A CA 1
ATOM 1531 C C . GLY A 1 197 ? 33.971 2.380 18.705 1.00 80.69 197 GLY A C 1
ATOM 1532 O O . GLY A 1 197 ? 35.011 1.935 19.187 1.00 80.69 197 GLY A O 1
ATOM 1533 N N . PHE A 1 198 ? 33.089 3.062 19.441 1.00 80.81 198 PHE A N 1
ATOM 1534 C CA . PHE A 1 198 ? 33.261 3.320 20.873 1.00 80.81 198 PHE A CA 1
ATOM 1535 C C . PHE A 1 198 ? 33.267 2.022 21.692 1.00 80.81 198 PHE A C 1
ATOM 1537 O O . PHE A 1 198 ? 34.162 1.831 22.514 1.00 80.81 198 PHE A O 1
ATOM 1544 N N . VAL A 1 199 ? 32.338 1.094 21.428 1.00 83.44 199 VAL A N 1
ATOM 1545 C CA . VAL A 1 199 ? 32.311 -0.233 22.072 1.00 83.44 199 VAL A CA 1
ATOM 1546 C C . VAL A 1 199 ? 33.619 -0.993 21.825 1.00 83.44 199 VAL A C 1
ATOM 1548 O O . VAL A 1 199 ? 34.204 -1.512 22.773 1.00 83.44 199 VAL A O 1
ATOM 1551 N N . ILE A 1 200 ? 34.136 -1.000 20.591 1.00 84.69 200 ILE A N 1
ATOM 1552 C CA . ILE A 1 200 ? 35.422 -1.630 20.252 1.00 84.69 200 ILE A CA 1
ATOM 1553 C C . ILE A 1 200 ? 36.585 -0.968 21.009 1.00 84.69 200 ILE A C 1
ATOM 1555 O O . ILE A 1 200 ? 37.419 -1.674 21.574 1.00 84.69 200 ILE A O 1
ATOM 1559 N N . VAL A 1 201 ? 36.634 0.366 21.093 1.00 81.25 201 VAL A N 1
ATOM 1560 C CA . VAL A 1 201 ? 37.677 1.089 21.848 1.00 81.25 201 VAL A CA 1
ATOM 1561 C C . VAL A 1 201 ? 37.613 0.786 23.351 1.00 81.25 201 VAL A C 1
ATOM 1563 O O . VAL A 1 201 ? 38.655 0.540 23.960 1.00 81.25 201 VAL A O 1
ATOM 1566 N N . VAL A 1 202 ? 36.418 0.736 23.948 1.00 80.44 202 VAL A N 1
ATOM 1567 C CA . VAL A 1 202 ? 36.230 0.372 25.364 1.00 80.44 202 VAL A CA 1
ATOM 1568 C C . VAL A 1 202 ? 36.660 -1.074 25.622 1.00 80.44 202 VAL A C 1
ATOM 1570 O O . VAL A 1 202 ? 37.400 -1.333 26.569 1.00 80.44 202 VAL A O 1
ATOM 1573 N N . VAL A 1 203 ? 36.279 -2.015 24.754 1.00 80.19 203 VAL A N 1
ATOM 1574 C CA . VAL A 1 203 ? 36.704 -3.422 24.842 1.00 80.19 203 VAL A CA 1
ATOM 1575 C C . VAL A 1 203 ? 38.230 -3.551 24.720 1.00 80.19 203 VAL A C 1
ATOM 1577 O O . VAL A 1 203 ? 38.850 -4.260 25.511 1.00 80.19 203 VAL A O 1
ATOM 1580 N N . LEU A 1 204 ? 38.868 -2.813 23.806 1.00 75.56 204 LEU A N 1
ATOM 1581 C CA . LEU A 1 204 ? 40.330 -2.784 23.666 1.00 75.56 204 LEU A CA 1
ATOM 1582 C C . LEU A 1 204 ? 41.043 -2.145 24.873 1.00 75.56 204 LEU A C 1
ATOM 1584 O O . LEU A 1 204 ? 42.142 -2.580 25.224 1.00 75.56 204 LEU A O 1
ATOM 1588 N N . MET A 1 205 ? 40.436 -1.158 25.544 1.00 71.25 205 MET A N 1
ATOM 1589 C CA . MET A 1 205 ? 40.943 -0.644 26.825 1.00 71.25 205 MET A CA 1
ATOM 1590 C C . MET A 1 205 ? 40.841 -1.692 27.939 1.00 71.25 205 MET A C 1
ATOM 1592 O O . MET A 1 205 ? 41.815 -1.898 28.662 1.00 71.25 205 MET A O 1
ATOM 1596 N N . LEU A 1 206 ? 39.714 -2.403 28.046 1.00 70.25 206 LEU A N 1
ATOM 1597 C CA . LEU A 1 206 ? 39.533 -3.469 29.037 1.00 70.25 206 LEU A CA 1
ATOM 1598 C C . LEU A 1 206 ? 40.547 -4.607 28.836 1.00 70.25 206 LEU A C 1
ATOM 1600 O O . LEU A 1 206 ? 41.166 -5.044 29.805 1.00 70.25 206 LEU A O 1
ATOM 1604 N N . PHE A 1 207 ? 40.817 -5.016 27.591 1.00 65.50 207 PHE A N 1
ATOM 1605 C CA . PHE A 1 207 ? 41.886 -5.979 27.300 1.00 65.50 207 PHE A CA 1
ATOM 1606 C C . PHE A 1 207 ? 43.291 -5.447 27.637 1.00 65.50 207 PHE A C 1
ATOM 1608 O O . PHE A 1 207 ? 44.123 -6.218 28.114 1.00 65.50 207 PHE A O 1
ATOM 1615 N N . ARG A 1 208 ? 43.558 -4.140 27.487 1.00 63.69 208 ARG A N 1
ATOM 1616 C CA . ARG A 1 208 ? 44.824 -3.518 27.930 1.00 63.69 208 ARG A CA 1
ATOM 1617 C C . ARG A 1 208 ? 44.987 -3.437 29.450 1.00 63.69 208 ARG A C 1
ATOM 1619 O O . ARG A 1 208 ? 46.120 -3.435 29.919 1.00 63.69 208 ARG A O 1
ATOM 1626 N N . CYS A 1 209 ? 43.901 -3.422 30.220 1.00 53.62 209 CYS A N 1
ATOM 1627 C CA . CYS A 1 209 ? 43.953 -3.561 31.679 1.00 53.62 209 CYS A CA 1
ATOM 1628 C C . CYS A 1 209 ? 43.978 -5.028 32.156 1.00 53.62 209 CYS A C 1
ATOM 1630 O O . CYS A 1 209 ? 44.210 -5.271 33.337 1.00 53.62 209 CYS A O 1
ATOM 1632 N N . GLY A 1 210 ? 43.772 -6.007 31.265 1.00 51.16 210 GLY A N 1
ATOM 1633 C CA . GLY A 1 210 ? 43.773 -7.435 31.604 1.00 51.16 210 GLY A CA 1
ATOM 1634 C C . GLY A 1 210 ? 45.161 -8.084 31.709 1.00 51.16 210 GLY A C 1
ATOM 1635 O O . GLY A 1 210 ? 45.307 -9.107 32.371 1.00 51.16 210 GLY A O 1
ATOM 1636 N N . SER A 1 211 ? 46.200 -7.509 31.095 1.00 52.56 211 SER A N 1
ATOM 1637 C CA . SER A 1 211 ? 47.548 -8.104 31.022 1.00 52.56 211 SER A CA 1
ATOM 1638 C C . SER A 1 211 ? 48.468 -7.694 32.185 1.00 52.56 211 SER A C 1
ATOM 1640 O O . SER A 1 211 ? 49.617 -7.314 31.963 1.00 52.56 211 SER A O 1
ATOM 1642 N N . GLY A 1 212 ? 47.957 -7.717 33.421 1.00 49.00 212 GLY A N 1
ATOM 1643 C CA . GLY A 1 212 ? 48.621 -7.130 34.593 1.00 49.00 212 GLY A CA 1
ATOM 1644 C C . GLY A 1 212 ? 48.484 -7.934 35.888 1.00 49.00 212 GLY A C 1
ATOM 1645 O O . GLY A 1 212 ? 48.089 -7.372 36.905 1.00 49.00 212 GLY A O 1
ATOM 1646 N N . GLY A 1 213 ? 48.795 -9.237 35.884 1.00 43.25 213 GLY A N 1
ATOM 1647 C CA . GLY A 1 213 ? 48.744 -10.040 37.112 1.00 43.25 213 GLY A CA 1
ATOM 1648 C C . GLY A 1 213 ? 49.445 -11.400 37.052 1.00 43.25 213 GLY A C 1
ATOM 1649 O O . GLY A 1 213 ? 49.194 -12.193 36.150 1.00 43.25 213 GLY A O 1
ATOM 1650 N N . GLY A 1 214 ? 50.268 -11.684 38.072 1.00 39.69 214 GLY A N 1
ATOM 1651 C CA . GLY A 1 214 ? 50.843 -13.008 38.361 1.00 39.69 214 GLY A CA 1
ATOM 1652 C C . GLY A 1 214 ? 52.355 -12.985 38.611 1.00 39.69 214 GLY A C 1
ATOM 1653 O O . GLY A 1 214 ? 53.121 -12.837 37.666 1.00 39.69 214 GLY A O 1
ATOM 1654 N N . GLY A 1 215 ? 52.805 -13.162 39.865 1.00 39.91 215 GLY A N 1
ATOM 1655 C CA . GLY A 1 215 ? 54.252 -13.214 40.148 1.00 39.91 215 GLY A CA 1
ATOM 1656 C C . GLY A 1 215 ? 54.739 -13.030 41.592 1.00 39.91 215 GLY A C 1
ATOM 1657 O O . GLY A 1 215 ? 55.841 -12.526 41.778 1.00 39.91 215 GLY A O 1
ATOM 1658 N N . SER A 1 216 ? 53.989 -13.413 42.631 1.00 52.25 216 SER A N 1
ATOM 1659 C CA . SER A 1 216 ? 54.434 -13.305 44.038 1.00 52.25 216 SER A CA 1
ATOM 1660 C C . SER A 1 216 ? 55.467 -14.382 44.442 1.00 52.25 216 SER A C 1
ATOM 1662 O O . SER A 1 216 ? 55.229 -15.202 45.329 1.00 52.25 216 SER A O 1
ATOM 1664 N N . GLY A 1 217 ? 56.634 -14.384 43.787 1.00 50.47 217 GLY A N 1
ATOM 1665 C CA . GLY A 1 217 ? 57.761 -15.291 44.045 1.00 50.47 217 GLY A CA 1
ATOM 1666 C C . GLY A 1 217 ? 58.957 -14.590 44.701 1.00 50.47 217 GLY A C 1
ATOM 1667 O O . GLY A 1 217 ? 59.379 -13.526 44.258 1.00 50.47 217 GLY A O 1
ATOM 1668 N N . ARG A 1 218 ? 59.534 -15.189 45.754 1.00 60.94 218 ARG A N 1
ATOM 1669 C CA . ARG A 1 218 ? 60.647 -14.611 46.539 1.00 60.94 218 ARG A CA 1
ATOM 1670 C C . ARG A 1 218 ? 61.999 -14.747 45.825 1.00 60.94 218 ARG A C 1
ATOM 1672 O O . ARG A 1 218 ? 62.815 -15.581 46.221 1.00 60.94 218 ARG A O 1
ATOM 1679 N N . ASN A 1 219 ? 62.235 -13.953 44.784 1.00 65.62 219 ASN A N 1
ATOM 1680 C CA . ASN A 1 219 ? 63.489 -13.981 44.033 1.00 65.62 219 ASN A CA 1
ATOM 1681 C C . ASN A 1 219 ? 64.264 -12.653 44.133 1.00 65.62 219 ASN A C 1
ATOM 1683 O O . ASN A 1 219 ? 63.723 -11.592 43.841 1.00 65.62 219 ASN A O 1
ATOM 1687 N N . CYS A 1 220 ? 65.540 -12.719 44.523 1.00 72.62 220 CYS A N 1
ATOM 1688 C CA . CYS A 1 220 ? 66.406 -11.548 44.721 1.00 72.62 220 CYS A CA 1
ATOM 1689 C C . CYS A 1 220 ? 67.102 -11.066 43.432 1.00 72.62 220 CYS A C 1
ATOM 1691 O O . CYS A 1 220 ? 67.925 -10.152 43.496 1.00 72.62 220 CYS A O 1
ATOM 1693 N N . ASP A 1 221 ? 66.799 -11.665 42.275 1.00 77.12 221 ASP A N 1
ATOM 1694 C CA . ASP A 1 221 ? 67.410 -11.306 40.988 1.00 77.12 221 ASP A CA 1
ATOM 1695 C C . ASP A 1 221 ? 67.143 -9.849 40.566 1.00 77.12 221 ASP A C 1
ATOM 1697 O O . ASP A 1 221 ? 68.011 -9.235 39.954 1.00 77.12 221 ASP A O 1
ATOM 1701 N N . ASP A 1 222 ? 66.009 -9.255 40.950 1.00 76.50 222 ASP A N 1
ATOM 1702 C CA . ASP A 1 222 ? 65.697 -7.845 40.660 1.00 76.50 222 ASP A CA 1
ATOM 1703 C C . ASP A 1 222 ? 66.622 -6.879 41.433 1.00 76.50 222 ASP A C 1
ATOM 1705 O O . ASP A 1 222 ? 67.274 -6.002 40.857 1.00 76.50 222 ASP A O 1
ATOM 1709 N N . ALA A 1 223 ? 66.809 -7.129 42.736 1.00 77.12 223 ALA A N 1
ATOM 1710 C CA . ALA A 1 223 ? 67.789 -6.416 43.558 1.00 77.12 223 ALA A CA 1
ATOM 1711 C C . ALA A 1 223 ? 69.230 -6.645 43.061 1.00 77.12 223 ALA A C 1
ATOM 1713 O O . ALA A 1 223 ? 70.054 -5.729 43.081 1.00 77.12 223 ALA A O 1
ATOM 1714 N N . ARG A 1 224 ? 69.535 -7.850 42.560 1.00 78.19 224 ARG A N 1
ATOM 1715 C CA . ARG A 1 224 ? 70.831 -8.180 41.951 1.00 78.19 224 ARG A CA 1
ATOM 1716 C C . ARG A 1 224 ? 71.079 -7.412 40.654 1.00 78.19 224 ARG A C 1
ATOM 1718 O O . ARG A 1 224 ? 72.209 -6.987 40.428 1.00 78.19 224 ARG A O 1
ATOM 1725 N N . ALA A 1 225 ? 70.058 -7.262 39.812 1.00 77.06 225 ALA A N 1
ATOM 1726 C CA . ALA A 1 225 ? 70.134 -6.543 38.545 1.00 77.06 225 ALA A CA 1
ATOM 1727 C C . ALA A 1 225 ? 70.256 -5.027 38.757 1.00 77.06 225 ALA A C 1
ATOM 1729 O O . ALA A 1 225 ? 71.042 -4.379 38.070 1.00 77.06 225 ALA A O 1
ATOM 1730 N N . THR A 1 226 ? 69.533 -4.482 39.739 1.00 77.12 226 THR A N 1
ATOM 1731 C CA . THR A 1 226 ? 69.506 -3.039 40.028 1.00 77.12 226 THR A CA 1
ATOM 1732 C C . THR A 1 226 ? 70.752 -2.557 40.777 1.00 77.12 226 THR A C 1
ATOM 1734 O O . THR A 1 226 ? 71.326 -1.533 40.413 1.00 77.12 226 THR A O 1
ATOM 1737 N N . PHE A 1 227 ? 71.195 -3.283 41.812 1.00 80.00 227 PHE A N 1
ATOM 1738 C CA . PHE A 1 227 ? 72.263 -2.830 42.721 1.00 80.00 227 PHE A CA 1
ATOM 1739 C C . PHE A 1 227 ? 73.576 -3.620 42.587 1.00 80.00 227 PHE A C 1
ATOM 1741 O O . PHE A 1 227 ? 74.602 -3.233 43.146 1.00 80.00 227 PHE A O 1
ATOM 1748 N N . GLY A 1 228 ? 73.580 -4.723 41.835 1.00 74.94 228 GLY A N 1
ATOM 1749 C CA . GLY A 1 228 ? 74.746 -5.588 41.659 1.00 74.94 228 GLY A CA 1
ATOM 1750 C C . GLY A 1 228 ? 74.948 -6.592 42.801 1.00 74.94 228 GLY A C 1
ATOM 1751 O O . GLY A 1 228 ? 74.519 -6.400 43.940 1.00 74.94 228 GLY A O 1
ATOM 1752 N N . ALA A 1 229 ? 75.648 -7.691 42.507 1.00 76.25 229 ALA A N 1
ATOM 1753 C CA . ALA A 1 229 ? 75.788 -8.842 43.412 1.00 76.25 229 ALA A CA 1
ATOM 1754 C C . ALA A 1 229 ? 76.631 -8.591 44.688 1.00 76.25 229 ALA A C 1
ATOM 1756 O O . ALA A 1 229 ? 76.657 -9.441 45.580 1.00 76.25 229 ALA A O 1
ATOM 1757 N N . ALA A 1 230 ? 77.314 -7.445 44.780 1.00 75.81 230 ALA A N 1
ATOM 1758 C CA . ALA A 1 230 ? 78.125 -7.032 45.930 1.00 75.81 230 ALA A CA 1
ATOM 1759 C C . ALA A 1 230 ? 77.435 -5.987 46.837 1.00 75.81 230 ALA A C 1
ATOM 1761 O O . ALA A 1 230 ? 78.033 -5.545 47.814 1.00 75.81 230 ALA A O 1
ATOM 1762 N N . SER A 1 231 ? 76.200 -5.584 46.519 1.00 80.75 231 SER A N 1
ATOM 1763 C CA . SER A 1 231 ? 75.444 -4.572 47.269 1.00 80.75 231 SER A CA 1
ATOM 1764 C C . SER A 1 231 ? 74.915 -5.072 48.618 1.00 80.75 231 SER A C 1
ATOM 1766 O O . SER A 1 231 ? 74.579 -6.249 48.780 1.00 80.75 231 SER A O 1
ATOM 1768 N N . SER A 1 232 ? 74.781 -4.159 49.583 1.00 80.88 232 SER A N 1
ATOM 1769 C CA . SER A 1 232 ? 74.144 -4.420 50.881 1.00 80.88 232 SER A CA 1
ATOM 1770 C C . SER A 1 232 ? 72.688 -4.864 50.718 1.00 80.88 232 SER A C 1
ATOM 1772 O O . SER A 1 232 ? 72.204 -5.720 51.455 1.00 80.88 232 SER A O 1
ATOM 1774 N N . GLU A 1 233 ? 72.006 -4.338 49.707 1.00 79.25 233 GLU A N 1
ATOM 1775 C CA . GLU A 1 233 ? 70.584 -4.531 49.435 1.00 79.25 233 GLU A CA 1
ATOM 1776 C C . GLU A 1 233 ? 70.326 -5.967 48.960 1.00 79.25 233 GLU A C 1
ATOM 1778 O O . GLU A 1 233 ? 69.447 -6.657 49.483 1.00 79.25 233 GLU A O 1
ATOM 1783 N N . TYR A 1 234 ? 71.163 -6.467 48.044 1.00 82.25 234 TYR A N 1
ATOM 1784 C CA . TYR A 1 234 ? 71.121 -7.858 47.596 1.00 82.25 234 TYR A CA 1
ATOM 1785 C C . TYR A 1 234 ? 71.488 -8.842 48.721 1.00 82.25 234 TYR A C 1
ATOM 1787 O O . TYR A 1 234 ? 70.801 -9.849 48.902 1.00 82.25 234 TYR A O 1
ATOM 1795 N N . GLN A 1 235 ? 72.507 -8.542 49.536 1.00 81.06 235 GLN A N 1
ATOM 1796 C CA . GLN A 1 235 ? 72.875 -9.392 50.680 1.00 81.06 235 GLN A CA 1
ATOM 1797 C C . GLN A 1 235 ? 71.765 -9.438 51.750 1.00 81.06 235 GLN A C 1
ATOM 1799 O O . GLN A 1 235 ? 71.465 -10.505 52.289 1.00 81.06 235 GLN A O 1
ATOM 1804 N N . ASN A 1 236 ? 71.084 -8.318 52.009 1.00 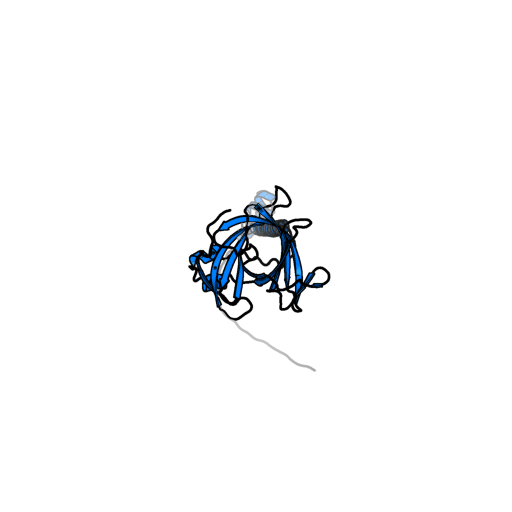80.56 236 ASN A N 1
ATOM 1805 C CA . ASN A 1 236 ? 69.928 -8.263 52.910 1.00 80.56 236 ASN A CA 1
ATOM 1806 C C . ASN A 1 236 ? 68.713 -9.031 52.354 1.00 80.56 236 ASN A C 1
ATOM 1808 O O . ASN A 1 236 ? 68.017 -9.712 53.115 1.00 80.56 236 ASN A O 1
ATOM 1812 N N . CYS A 1 237 ? 68.492 -9.009 51.035 1.00 81.12 237 CYS A N 1
ATOM 1813 C CA . CYS A 1 237 ? 67.495 -9.861 50.381 1.00 81.12 237 CYS A CA 1
ATOM 1814 C C . CYS A 1 237 ? 67.819 -11.356 50.574 1.00 81.12 237 CYS A C 1
ATOM 1816 O O . CYS A 1 237 ? 66.967 -12.126 51.016 1.00 81.12 237 CYS A O 1
ATOM 1818 N N . LEU A 1 238 ? 69.071 -11.773 50.349 1.00 79.12 238 LEU A N 1
ATOM 1819 C CA . LEU A 1 238 ? 69.492 -13.165 50.558 1.00 79.12 238 LEU A CA 1
ATOM 1820 C C . LEU A 1 238 ? 69.366 -13.617 52.022 1.00 79.12 238 LEU A C 1
ATOM 1822 O O . LEU A 1 238 ? 68.970 -14.754 52.278 1.00 79.12 238 LEU A O 1
ATOM 1826 N N . ASN A 1 239 ? 69.680 -12.746 52.983 1.00 74.06 239 ASN A N 1
ATOM 1827 C CA . ASN A 1 239 ? 69.581 -13.066 54.408 1.00 74.06 239 ASN A CA 1
ATOM 1828 C C . ASN A 1 239 ? 68.126 -13.148 54.897 1.00 74.06 239 ASN A C 1
ATOM 1830 O O . ASN A 1 239 ? 67.788 -14.074 55.632 1.00 74.06 239 ASN A O 1
ATOM 1834 N N . SER A 1 240 ? 67.244 -12.247 54.453 1.00 69.94 240 SER A N 1
ATOM 1835 C CA . SER A 1 240 ? 65.812 -12.313 54.793 1.00 69.94 240 SER A CA 1
ATOM 1836 C C . SER A 1 240 ? 65.103 -13.525 54.169 1.00 69.94 240 SER A C 1
ATOM 1838 O O . SER A 1 240 ? 64.194 -14.083 54.779 1.00 69.94 240 SER A O 1
ATOM 1840 N N . ASN A 1 241 ? 65.568 -14.019 53.016 1.00 66.75 241 ASN A N 1
ATOM 1841 C CA . ASN A 1 241 ? 65.042 -15.244 52.399 1.00 66.75 241 ASN A CA 1
ATOM 1842 C C . ASN A 1 241 ? 65.510 -16.545 53.104 1.00 66.75 241 ASN A C 1
ATOM 1844 O O . ASN A 1 241 ? 65.013 -17.623 52.785 1.00 66.75 241 ASN A O 1
ATOM 1848 N N . ARG A 1 242 ? 66.451 -16.475 54.066 1.00 60.91 242 ARG A N 1
ATOM 1849 C CA . ARG A 1 242 ? 66.989 -17.641 54.808 1.00 60.91 242 ARG A CA 1
ATOM 1850 C C . ARG A 1 242 ? 66.287 -17.954 56.133 1.00 60.91 242 ARG A C 1
ATOM 1852 O O . ARG A 1 242 ? 66.455 -19.058 56.638 1.00 60.91 242 ARG A O 1
ATOM 1859 N N . SER A 1 243 ? 65.509 -17.031 56.698 1.00 55.47 243 SER A N 1
ATOM 1860 C CA . SER A 1 243 ? 64.837 -17.199 58.003 1.00 55.47 243 SER A CA 1
ATOM 1861 C C . SER A 1 243 ? 63.365 -17.645 57.908 1.00 55.47 243 SER A C 1
ATOM 1863 O O . SER A 1 243 ? 62.672 -17.718 58.921 1.00 55.47 243 SER A O 1
ATOM 1865 N N . GLY A 1 244 ? 62.868 -17.944 56.702 1.00 51.81 244 GLY A N 1
ATOM 1866 C CA . GLY A 1 244 ? 61.440 -18.108 56.404 1.00 51.81 244 GLY A CA 1
ATOM 1867 C C . GLY A 1 244 ? 60.912 -19.544 56.270 1.00 51.81 244 GLY A C 1
ATOM 1868 O O . GLY A 1 244 ? 60.345 -19.870 55.227 1.00 51.81 244 GLY A O 1
ATOM 1869 N N . GLY A 1 245 ? 61.028 -20.388 57.303 1.00 39.94 245 GLY A N 1
ATOM 1870 C CA . GLY A 1 245 ? 60.296 -21.667 57.365 1.00 39.94 245 GLY A CA 1
ATOM 1871 C C . GLY A 1 245 ? 60.647 -22.553 58.573 1.00 39.94 245 GLY A C 1
ATOM 1872 O O . GLY A 1 245 ? 61.815 -22.662 58.921 1.00 39.94 245 GLY A O 1
ATOM 1873 N N . GLY A 1 246 ? 59.696 -23.224 59.235 1.00 36.72 246 GLY A N 1
ATOM 1874 C CA . GLY A 1 246 ? 58.234 -23.155 59.079 1.00 36.72 246 GLY A CA 1
ATOM 1875 C C . GLY A 1 246 ? 57.484 -24.240 59.876 1.00 36.72 246 GLY A C 1
ATOM 1876 O O . GLY A 1 246 ? 58.108 -25.174 60.367 1.00 36.72 246 GLY A O 1
ATOM 1877 N N . TYR A 1 247 ? 56.146 -24.139 59.899 1.00 40.25 247 TYR A N 1
ATOM 1878 C CA . TYR A 1 247 ? 55.162 -25.138 60.380 1.00 40.25 247 TYR A CA 1
ATOM 1879 C C . TYR A 1 247 ? 55.112 -25.444 61.898 1.00 40.25 247 TYR A C 1
ATOM 1881 O O . TYR A 1 247 ? 56.126 -25.483 62.583 1.00 40.25 247 TYR A O 1
ATOM 1889 N N . GLY A 1 248 ? 53.903 -25.724 62.414 1.00 36.22 248 GLY A N 1
ATOM 1890 C CA . GLY A 1 248 ? 53.685 -26.249 63.774 1.00 36.22 248 GLY A CA 1
ATOM 1891 C C . GLY A 1 248 ? 52.315 -25.903 64.376 1.00 36.22 248 GLY A C 1
ATOM 1892 O O . GLY A 1 248 ? 52.092 -24.767 64.782 1.00 36.22 248 GLY A O 1
ATOM 1893 N N . THR A 1 249 ? 51.398 -26.876 64.467 1.00 43.22 249 THR A N 1
ATOM 1894 C CA . THR A 1 249 ? 50.061 -26.708 65.079 1.00 43.22 249 THR A CA 1
ATOM 1895 C C . THR A 1 249 ? 49.882 -27.546 66.350 1.00 43.22 249 THR A C 1
ATOM 1897 O O . THR A 1 249 ? 49.695 -28.758 66.270 1.00 43.22 249 THR A O 1
ATOM 1900 N N . SER A 1 250 ? 49.871 -26.886 67.511 1.00 34.19 250 SER A N 1
ATOM 1901 C CA . SER A 1 250 ? 49.487 -27.408 68.840 1.00 34.19 250 SER A CA 1
ATOM 1902 C C . SER A 1 250 ? 49.401 -26.228 69.831 1.00 34.19 250 SER A C 1
ATOM 1904 O O . SER A 1 250 ? 50.008 -25.196 69.572 1.00 34.19 250 SER A O 1
ATOM 1906 N N . GLY A 1 251 ? 48.722 -26.279 70.981 1.00 34.62 251 GLY A N 1
ATOM 1907 C CA . GLY A 1 251 ? 47.929 -27.364 71.567 1.00 34.62 251 GLY A CA 1
ATOM 1908 C C . GLY A 1 251 ? 47.971 -27.314 73.104 1.00 34.62 251 GLY A C 1
ATOM 1909 O O . GLY A 1 251 ? 48.866 -27.898 73.703 1.00 34.62 251 GLY A O 1
ATOM 1910 N N . GLY A 1 252 ? 46.993 -26.637 73.720 1.00 32.81 252 GLY A N 1
ATOM 1911 C CA . GLY A 1 252 ? 46.832 -26.458 75.176 1.00 32.81 252 GLY A CA 1
ATOM 1912 C C . GLY A 1 252 ? 47.682 -25.335 75.810 1.00 32.81 252 GLY A C 1
ATOM 1913 O O . GLY A 1 252 ? 48.537 -24.771 75.138 1.00 32.81 252 GLY A O 1
ATOM 1914 N N . ALA A 1 253 ? 47.553 -24.968 77.095 1.00 36.94 253 ALA A N 1
ATOM 1915 C CA . ALA A 1 253 ? 46.427 -24.974 78.058 1.00 36.94 253 ALA A CA 1
ATOM 1916 C C . ALA A 1 253 ? 46.957 -24.739 79.502 1.00 36.94 253 ALA A C 1
ATOM 1918 O O . ALA A 1 253 ? 47.429 -25.682 80.120 1.00 36.94 253 ALA A O 1
ATOM 1919 N N . PHE A 1 254 ? 46.842 -23.516 80.039 1.00 41.94 254 PHE A N 1
ATOM 1920 C CA . PHE A 1 254 ? 46.912 -23.083 81.462 1.00 41.94 254 PHE A CA 1
ATOM 1921 C C . PHE A 1 254 ? 46.370 -21.621 81.470 1.00 41.94 254 PHE A C 1
ATOM 1923 O O . PHE A 1 254 ? 46.539 -20.939 80.464 1.00 41.94 254 PHE A O 1
ATOM 1930 N N . GLY A 1 255 ? 45.657 -21.033 82.444 1.00 36.28 255 GLY A N 1
ATOM 1931 C CA . GLY A 1 255 ? 45.429 -21.330 83.867 1.00 36.28 255 GLY A CA 1
ATOM 1932 C C . GLY A 1 255 ? 46.323 -20.436 84.748 1.00 36.28 255 GLY A C 1
ATOM 1933 O O . GLY A 1 255 ? 47.526 -20.650 84.729 1.00 36.28 255 GLY A O 1
ATOM 1934 N N . GLY A 1 256 ? 45.860 -19.439 85.525 1.00 36.53 256 GLY A N 1
ATOM 1935 C CA . GLY A 1 256 ? 44.524 -18.843 85.758 1.00 36.53 256 GLY A CA 1
ATOM 1936 C C . GLY A 1 256 ? 44.614 -17.658 86.767 1.00 36.53 256 GLY A C 1
ATOM 1937 O O . GLY A 1 256 ? 45.729 -17.294 87.118 1.00 36.53 256 GLY A O 1
ATOM 1938 N N . TYR A 1 257 ? 43.474 -17.120 87.262 1.00 37.66 257 TYR A N 1
ATOM 1939 C CA . TYR A 1 257 ? 43.328 -16.116 88.372 1.00 37.66 257 TYR A CA 1
ATOM 1940 C C . TYR A 1 257 ? 43.990 -14.712 88.132 1.00 37.66 257 TYR A C 1
ATOM 1942 O O . TYR A 1 257 ? 44.719 -14.569 87.161 1.00 37.66 257 TYR A O 1
ATOM 1950 N N . SER A 1 258 ? 43.815 -13.582 88.862 1.00 39.75 258 SER A N 1
ATOM 1951 C CA . SER A 1 258 ? 42.886 -13.001 89.888 1.00 39.75 258 SER A CA 1
ATOM 1952 C C . SER A 1 258 ? 43.181 -11.459 89.982 1.00 39.75 258 SER A C 1
ATOM 1954 O O . SER A 1 258 ? 44.221 -11.064 89.467 1.00 39.75 258 SER A O 1
ATOM 1956 N N . THR A 1 259 ? 42.472 -10.486 90.604 1.00 44.91 259 THR A N 1
ATOM 1957 C CA . THR A 1 259 ? 41.205 -10.342 91.382 1.00 44.91 259 THR A CA 1
ATOM 1958 C C . THR A 1 259 ? 40.736 -8.855 91.349 1.00 44.91 259 THR A C 1
ATOM 1960 O O . THR A 1 259 ? 41.587 -7.980 91.236 1.00 44.91 259 THR A O 1
ATOM 1963 N N . GLY A 1 260 ? 39.447 -8.549 91.604 1.00 41.12 260 GLY A N 1
ATOM 1964 C CA . GLY A 1 260 ? 38.915 -7.179 91.864 1.00 41.12 260 GLY A CA 1
ATOM 1965 C C . GLY A 1 260 ? 38.541 -6.372 90.602 1.00 41.12 260 GLY A C 1
ATOM 1966 O O . GLY A 1 260 ? 39.096 -6.624 89.542 1.00 41.12 260 GLY A O 1
ATOM 1967 N N . GLY A 1 261 ? 37.598 -5.415 90.587 1.00 41.75 261 GLY A N 1
ATOM 1968 C CA . GLY A 1 261 ? 36.792 -4.742 91.632 1.00 41.75 261 GLY A CA 1
ATOM 1969 C C . GLY A 1 261 ? 36.809 -3.210 91.395 1.00 41.75 261 GLY A C 1
ATOM 1970 O O . GLY A 1 261 ? 37.820 -2.709 90.926 1.00 41.75 261 GLY A O 1
ATOM 1971 N N . GLY A 1 262 ? 35.785 -2.382 91.650 1.00 40.00 262 GLY A N 1
ATOM 1972 C CA . GLY A 1 262 ? 34.401 -2.602 92.098 1.00 40.00 262 GLY A CA 1
ATOM 1973 C C . GLY A 1 262 ? 33.801 -1.308 92.703 1.00 40.00 262 GLY A C 1
ATOM 1974 O O . GLY A 1 262 ? 34.294 -0.848 93.725 1.00 40.00 262 GLY A O 1
ATOM 1975 N N . GLY A 1 263 ? 32.738 -0.736 92.109 1.00 43.19 263 GLY A N 1
ATOM 1976 C CA . GLY A 1 263 ? 32.142 0.561 92.520 1.00 43.19 263 GLY A CA 1
ATOM 1977 C C . GLY A 1 263 ? 32.879 1.794 91.950 1.00 43.19 263 GLY A C 1
ATOM 1978 O O . GLY A 1 263 ? 34.028 1.677 91.545 1.00 43.19 263 GLY A O 1
ATOM 1979 N N . HIS A 1 264 ? 32.292 2.996 91.853 1.00 37.47 264 HIS A N 1
ATOM 1980 C CA . HIS A 1 264 ? 31.060 3.526 92.459 1.00 37.47 264 HIS A CA 1
ATOM 1981 C C . HIS A 1 264 ? 30.452 4.703 91.659 1.00 37.47 264 HIS A C 1
ATOM 1983 O O . HIS A 1 264 ? 31.207 5.462 91.065 1.00 37.47 264 HIS A O 1
ATOM 1989 N N . LYS A 1 265 ? 29.133 4.905 91.844 1.00 43.31 265 LYS A N 1
ATOM 1990 C CA . LYS A 1 265 ? 28.356 6.163 91.709 1.00 43.31 265 LYS A CA 1
ATOM 1991 C C . LYS A 1 265 ? 28.396 6.874 90.352 1.00 43.31 265 LYS A C 1
ATOM 1993 O O . LYS A 1 265 ? 29.216 7.801 90.197 1.00 43.31 265 LYS A O 1
#

Radius of gyration: 38.42 Å; chains: 1; bounding box: 98×50×110 Å